Protein AF-A0A2M7TYP4-F1 (afdb_monomer_lite)

Sequence (190 aa):
MSDFKDPLLEGKELSASEPELRPQEIPTEFNSIPKNVMSVMQAYLQLIWHLKPDGGKKIPFDEIIENTHFLFSPEGKYKDKLWKEHSATNLRELFYDLQFPKDYCRAIKNISIDEREPNNGLFGKIYKIKLFLDTIIHYRWSSSIKKAREMYEDESFEEKDIDLIYESVCIDLIYTLYGLFKKYVFDETK

Foldseek 3Di:
DDDPDDPVPPPDDDDDDDDPPPPVNQDLALLPPDPVLLVLLLVLLQQLQCQPPVRGDPQPSVVLSVLLSCLSDPNNVVVDVLSLLSNLVSLCSSCVPPDPPVSVCSRFPDPDPQRRDCLDALSVLLVLLNQLSVCSNVVVLVVNQVSLCVNVVDPPDDSVCCVSSSRVSSSVNSVSSSSVCCVTPVPPPD

Structure (mmCIF, N/CA/C/O backbone):
data_AF-A0A2M7TYP4-F1
#
_entry.id   AF-A0A2M7TYP4-F1
#
loop_
_atom_site.group_PDB
_atom_site.id
_atom_site.type_symbol
_atom_site.label_atom_id
_atom_site.label_alt_id
_atom_site.label_comp_id
_atom_site.label_asym_id
_atom_site.label_entity_id
_atom_site.label_seq_id
_atom_site.pdbx_PDB_ins_code
_atom_site.Cartn_x
_atom_site.Cartn_y
_atom_site.Cartn_z
_atom_site.occupancy
_atom_site.B_iso_or_equiv
_atom_site.auth_seq_id
_atom_site.auth_comp_id
_atom_site.auth_asym_id
_atom_site.auth_atom_id
_atom_site.pdbx_PDB_model_num
ATOM 1 N N . MET A 1 1 ? -31.235 7.521 19.729 1.00 35.84 1 MET A N 1
ATOM 2 C CA . MET A 1 1 ? -29.961 7.242 19.037 1.00 35.84 1 MET A CA 1
ATOM 3 C C . MET A 1 1 ? -30.231 6.014 18.194 1.00 35.84 1 MET A C 1
ATOM 5 O O . MET A 1 1 ? -30.751 5.059 18.749 1.00 35.84 1 MET A O 1
ATOM 9 N N . SER A 1 2 ? -30.082 6.103 16.874 1.00 38.50 2 SER A N 1
ATOM 10 C CA . SER A 1 2 ? -30.419 5.009 15.959 1.00 38.50 2 SER A CA 1
ATOM 11 C C . SER A 1 2 ? -29.404 3.881 16.098 1.00 38.50 2 SER A C 1
ATOM 13 O O . SER A 1 2 ? -28.207 4.142 15.980 1.00 38.50 2 SER A O 1
ATOM 15 N N . ASP A 1 3 ? -29.889 2.662 16.315 1.00 40.38 3 ASP A N 1
ATOM 16 C CA . ASP A 1 3 ? -29.091 1.440 16.269 1.00 40.38 3 ASP A CA 1
ATOM 17 C C . ASP A 1 3 ? -28.459 1.314 14.880 1.00 40.38 3 ASP A C 1
ATOM 19 O O . ASP A 1 3 ? -29.123 0.974 13.897 1.00 40.38 3 ASP A O 1
ATOM 23 N N . PHE A 1 4 ? -27.178 1.663 14.783 1.00 41.66 4 PHE A N 1
ATOM 24 C CA . PHE A 1 4 ? -26.398 1.465 13.574 1.00 41.66 4 PHE A CA 1
ATOM 25 C C . PHE A 1 4 ? -26.122 -0.036 13.465 1.00 41.66 4 PHE A C 1
ATOM 27 O O . PHE A 1 4 ? -25.290 -0.575 14.191 1.00 41.66 4 PHE A O 1
ATOM 34 N N . LYS A 1 5 ? -26.895 -0.726 12.625 1.00 42.03 5 LYS A N 1
ATOM 35 C CA . LYS A 1 5 ? -26.696 -2.149 12.343 1.00 42.03 5 LYS A CA 1
ATOM 36 C C . LYS A 1 5 ? -25.555 -2.308 11.347 1.00 42.03 5 LYS A C 1
ATOM 38 O O . LYS A 1 5 ? -25.573 -1.682 10.290 1.00 42.03 5 LYS A O 1
ATOM 43 N N . ASP A 1 6 ? -24.582 -3.135 11.714 1.00 46.97 6 ASP A N 1
ATOM 44 C CA . ASP A 1 6 ? -23.427 -3.474 10.890 1.00 46.97 6 ASP A CA 1
ATOM 45 C C . ASP A 1 6 ? -23.882 -4.216 9.614 1.00 46.97 6 ASP A C 1
ATOM 47 O O . ASP A 1 6 ? -24.467 -5.300 9.716 1.00 46.97 6 ASP A O 1
ATOM 51 N N . PRO A 1 7 ? -23.639 -3.660 8.415 1.00 46.84 7 PRO A N 1
ATOM 52 C CA . PRO A 1 7 ? -24.066 -4.253 7.149 1.00 46.84 7 PRO A CA 1
ATOM 53 C C . PRO A 1 7 ? -23.330 -5.554 6.774 1.00 46.84 7 PRO A C 1
ATOM 55 O O . PRO A 1 7 ? -23.709 -6.189 5.791 1.00 46.84 7 PRO A O 1
ATOM 58 N N . LEU A 1 8 ? -22.295 -5.968 7.517 1.00 43.72 8 LEU A N 1
ATOM 59 C CA . LEU A 1 8 ? -21.515 -7.185 7.249 1.00 43.72 8 LEU A CA 1
ATOM 60 C C . LEU A 1 8 ? -21.890 -8.375 8.151 1.00 43.72 8 LEU A C 1
ATOM 62 O O . LEU A 1 8 ? -21.478 -9.500 7.863 1.00 43.72 8 LEU A O 1
ATOM 66 N N . LEU A 1 9 ? -22.674 -8.154 9.214 1.00 43.12 9 LEU A N 1
ATOM 67 C CA . LEU A 1 9 ? -23.000 -9.170 10.230 1.00 43.12 9 LEU A CA 1
ATOM 68 C C . LEU A 1 9 ? -24.311 -9.934 9.978 1.00 43.12 9 LEU A C 1
ATOM 70 O O . LEU A 1 9 ? -24.699 -10.776 10.791 1.00 43.12 9 LEU A O 1
ATOM 74 N N . GLU A 1 10 ? -24.986 -9.723 8.845 1.00 43.56 10 GLU A N 1
ATOM 75 C CA . GLU A 1 10 ? -26.093 -10.593 8.434 1.00 43.56 10 GLU A CA 1
ATOM 76 C C . GLU A 1 10 ? -25.559 -11.965 7.969 1.00 43.56 10 GLU A C 1
ATOM 78 O O . GLU A 1 10 ? -25.391 -12.239 6.782 1.00 43.56 10 GLU A O 1
ATOM 83 N N . GLY A 1 11 ? -25.302 -12.860 8.930 1.00 36.22 11 GLY A N 1
ATOM 84 C CA . GLY A 1 11 ? -25.389 -14.307 8.703 1.00 36.22 11 GLY A CA 1
ATOM 85 C C . GLY A 1 11 ? -24.097 -15.127 8.629 1.00 36.22 11 GLY A C 1
ATOM 86 O O . GLY A 1 11 ? -24.134 -16.205 8.036 1.00 36.22 11 GLY A O 1
ATOM 87 N N . LYS A 1 12 ? -22.970 -14.706 9.220 1.00 35.78 12 LYS A N 1
ATOM 88 C CA . LYS A 1 12 ? -21.777 -15.576 9.320 1.00 35.78 12 LYS A CA 1
ATOM 89 C C . LYS A 1 12 ? -21.155 -15.589 10.715 1.00 35.78 12 LYS A C 1
ATOM 91 O O . LYS A 1 12 ? -20.542 -14.617 11.135 1.00 35.78 12 LYS A O 1
ATOM 96 N N . GLU A 1 13 ? -21.252 -16.736 11.384 1.00 32.91 13 GLU A N 1
ATOM 97 C CA . GLU A 1 13 ? -20.408 -17.082 12.529 1.00 32.91 13 GLU A CA 1
ATOM 98 C C . GLU A 1 13 ? -19.014 -17.478 12.015 1.00 32.91 13 GLU A C 1
ATOM 100 O O . GLU A 1 13 ? -18.878 -18.412 11.223 1.00 32.91 13 GLU A O 1
ATOM 105 N N . LEU A 1 14 ? -17.966 -16.771 12.442 1.00 38.03 14 LEU A N 1
ATOM 106 C CA . LEU A 1 14 ? -16.572 -17.137 12.176 1.00 38.03 14 LEU A CA 1
ATOM 107 C C . LEU A 1 14 ? -15.846 -17.302 13.515 1.00 38.03 14 LEU A C 1
ATOM 109 O O . LEU A 1 14 ? -15.810 -16.387 14.333 1.00 38.03 14 LEU A O 1
ATOM 113 N N . SER A 1 15 ? -15.313 -18.505 13.754 1.00 30.58 15 SER A N 1
ATOM 114 C CA . SER A 1 15 ? -14.704 -18.894 15.028 1.00 30.58 15 SER A CA 1
ATOM 115 C C . SER A 1 15 ? -13.328 -18.266 15.247 1.00 30.58 15 SER A C 1
ATOM 117 O O . SER A 1 15 ? -12.532 -18.136 14.318 1.00 30.58 15 SER A O 1
ATOM 119 N N . ALA A 1 16 ? -13.036 -17.980 16.513 1.00 45.41 16 ALA A N 1
ATOM 120 C CA . ALA A 1 16 ? -11.875 -17.242 16.971 1.00 45.41 16 ALA A CA 1
ATOM 121 C C . ALA A 1 16 ? -10.596 -18.079 17.142 1.00 45.41 16 ALA A C 1
ATOM 123 O O . ALA A 1 16 ? -10.508 -18.942 18.015 1.00 45.41 16 ALA A O 1
ATOM 124 N N . SER A 1 17 ? -9.574 -17.694 16.389 1.00 30.83 17 SER A N 1
ATOM 125 C CA . SER A 1 17 ? -8.152 -17.769 16.735 1.00 30.83 17 SER A CA 1
ATOM 126 C C . SER A 1 17 ? -7.446 -16.740 15.851 1.00 30.83 17 SER A C 1
ATOM 128 O O . SER A 1 17 ? -7.797 -16.658 14.672 1.00 30.83 17 SER A O 1
ATOM 130 N N . GLU A 1 18 ? -6.525 -15.948 16.413 1.00 39.62 18 GLU A N 1
ATOM 131 C CA . GLU A 1 18 ? -5.772 -14.902 15.701 1.00 39.62 18 GLU A CA 1
ATOM 132 C C . GLU A 1 18 ? -5.392 -15.351 14.286 1.00 39.62 18 GLU A C 1
ATOM 134 O O . GLU A 1 18 ? -4.682 -16.345 14.122 1.00 39.62 18 GLU A O 1
ATOM 139 N N . PRO A 1 19 ? -5.836 -14.648 13.241 1.00 38.44 19 PRO A N 1
ATOM 140 C CA . PRO A 1 19 ? -5.305 -14.859 11.924 1.00 38.44 19 PRO A CA 1
ATOM 141 C C . PRO A 1 19 ? -4.225 -13.803 11.739 1.00 38.44 19 PRO A C 1
ATOM 143 O O . PRO A 1 19 ? -4.471 -12.748 11.151 1.00 38.44 19 PRO A O 1
ATOM 146 N N . GLU A 1 20 ? -3.004 -14.112 12.180 1.00 43.09 20 GLU A N 1
ATOM 147 C CA . GLU A 1 20 ? -1.909 -13.854 11.250 1.00 43.09 20 GLU A CA 1
ATOM 148 C C . GLU A 1 20 ? -2.344 -14.520 9.943 1.00 43.09 20 GLU A C 1
ATOM 150 O O . GLU A 1 20 ? -2.519 -15.740 9.893 1.00 43.09 20 GLU A O 1
ATOM 155 N N . LEU A 1 21 ? -2.667 -13.708 8.932 1.00 46.34 21 LEU A N 1
ATOM 156 C CA . LEU A 1 21 ? -2.952 -14.215 7.596 1.00 46.34 21 LEU A CA 1
ATOM 157 C C . LEU A 1 21 ? -1.790 -15.125 7.244 1.00 46.34 21 LEU A C 1
ATOM 159 O O . LEU A 1 21 ? -0.642 -14.671 7.194 1.00 46.34 21 LEU A O 1
ATOM 163 N N . ARG A 1 22 ? -2.065 -16.420 7.083 1.00 44.09 22 ARG A N 1
ATOM 164 C CA . ARG A 1 22 ? -0.985 -17.350 6.766 1.00 44.09 22 ARG A CA 1
ATOM 165 C C . ARG A 1 22 ? -0.388 -16.856 5.447 1.00 44.09 22 ARG A C 1
ATOM 167 O O . ARG A 1 22 ? -1.163 -16.485 4.569 1.00 44.09 22 ARG A O 1
ATOM 174 N N . PRO A 1 23 ? 0.940 -16.885 5.243 1.00 47.66 23 PRO A N 1
ATOM 175 C CA . PRO A 1 23 ? 1.554 -16.430 3.988 1.00 47.66 23 PRO A CA 1
ATOM 176 C C . PRO A 1 23 ? 0.929 -17.049 2.722 1.00 47.66 23 PRO A C 1
ATOM 178 O O . PRO A 1 23 ? 0.994 -16.482 1.644 1.00 47.66 23 PRO A O 1
ATOM 181 N N . GLN A 1 24 ? 0.279 -18.205 2.876 1.00 47.09 24 GLN A N 1
ATOM 182 C CA . GLN A 1 24 ? -0.421 -18.979 1.850 1.00 47.09 24 GLN A CA 1
ATOM 183 C C . GLN A 1 24 ? -1.799 -18.402 1.452 1.00 47.09 24 GLN A C 1
ATOM 185 O O . GLN A 1 24 ? -2.366 -18.816 0.447 1.00 47.09 24 GLN A O 1
ATOM 190 N N . GLU A 1 25 ? -2.359 -17.488 2.249 1.00 61.25 25 GLU A N 1
ATOM 191 C CA . GLU A 1 25 ? -3.653 -16.819 2.024 1.00 61.25 25 GLU A CA 1
ATOM 192 C C . GLU A 1 25 ? -3.495 -15.444 1.352 1.00 61.25 25 GLU A C 1
ATOM 194 O O . GLU A 1 25 ? -4.488 -14.826 0.958 1.00 61.25 25 GLU A O 1
ATOM 199 N N . ILE A 1 26 ? -2.253 -14.959 1.231 1.00 76.62 26 ILE A N 1
ATOM 200 C CA . ILE A 1 26 ? -1.913 -13.701 0.568 1.00 76.62 26 ILE A CA 1
ATOM 201 C C . ILE A 1 26 ? -1.557 -14.026 -0.892 1.00 76.62 26 ILE A C 1
ATOM 203 O O . ILE A 1 26 ? -0.654 -14.827 -1.135 1.00 76.62 26 ILE A O 1
ATOM 207 N N . PRO A 1 27 ? -2.264 -13.455 -1.881 1.00 84.25 27 PRO A N 1
ATOM 208 C CA . PRO A 1 27 ? -1.960 -13.672 -3.286 1.00 84.25 27 PRO A CA 1
ATOM 209 C C . PRO A 1 27 ? -0.597 -13.081 -3.642 1.00 84.25 27 PRO A C 1
ATOM 211 O O . PRO A 1 27 ? -0.145 -12.112 -3.040 1.00 84.25 27 PRO A O 1
ATOM 214 N N . THR A 1 28 ? 0.029 -13.632 -4.677 1.00 85.50 28 THR A N 1
ATOM 215 C CA . THR A 1 28 ? 1.280 -13.107 -5.244 1.00 85.50 28 THR A CA 1
ATOM 216 C C . THR A 1 28 ? 1.050 -12.003 -6.274 1.00 85.50 28 THR A C 1
ATOM 218 O O . THR A 1 28 ? 1.991 -11.317 -6.655 1.00 85.50 28 THR A O 1
ATOM 221 N N . GLU A 1 29 ? -0.190 -11.841 -6.738 1.00 90.38 29 GLU A N 1
ATOM 222 C CA . GLU A 1 29 ? -0.585 -10.858 -7.746 1.00 90.38 29 GLU A CA 1
ATOM 223 C C . GLU A 1 29 ? -1.650 -9.920 -7.180 1.00 90.38 29 GLU A C 1
ATOM 225 O O . GLU A 1 29 ? -2.619 -10.368 -6.556 1.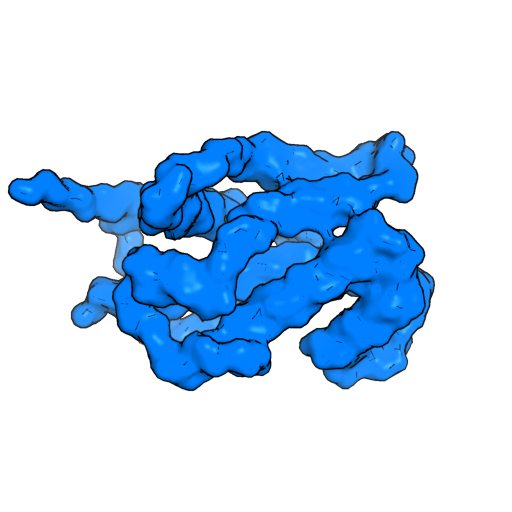00 90.38 29 GLU A O 1
ATOM 230 N N . PHE A 1 30 ? -1.528 -8.621 -7.455 1.00 91.12 30 PHE A N 1
ATOM 231 C CA . PHE A 1 30 ? -2.457 -7.615 -6.931 1.00 91.12 30 PHE A CA 1
ATOM 232 C C . PHE A 1 30 ? -3.889 -7.846 -7.431 1.00 91.12 30 PHE A C 1
ATOM 234 O O . PHE A 1 30 ? -4.863 -7.725 -6.688 1.00 91.12 30 PHE A O 1
ATOM 241 N N . ASN A 1 31 ? -4.032 -8.257 -8.691 1.00 91.88 31 ASN A N 1
ATOM 242 C CA . ASN A 1 31 ? -5.334 -8.547 -9.294 1.00 91.88 31 ASN A CA 1
ATOM 243 C C . ASN A 1 31 ? -6.002 -9.819 -8.760 1.00 91.88 31 ASN A C 1
ATOM 245 O O . ASN A 1 31 ? -7.189 -10.028 -9.003 1.00 91.88 31 ASN A O 1
ATOM 249 N N . SER A 1 32 ? -5.268 -10.629 -7.998 1.00 91.81 32 SER A N 1
ATOM 250 C CA . SER A 1 32 ? -5.790 -11.820 -7.331 1.00 91.81 32 SER A CA 1
ATOM 251 C C . SER A 1 32 ? -6.305 -11.535 -5.913 1.00 91.81 32 SER A C 1
ATOM 253 O O . SER A 1 32 ? -6.789 -12.451 -5.246 1.00 91.81 32 SER A O 1
ATOM 255 N N . ILE A 1 33 ? -6.245 -10.283 -5.436 1.00 89.38 33 ILE A N 1
ATOM 256 C CA . ILE A 1 33 ? -6.821 -9.903 -4.141 1.00 89.38 33 ILE A CA 1
ATOM 257 C C . ILE A 1 33 ? -8.348 -10.111 -4.167 1.00 89.38 33 ILE A C 1
ATOM 259 O O . ILE A 1 33 ? -9.036 -9.565 -5.035 1.00 89.38 33 ILE A O 1
ATOM 263 N N . PRO A 1 34 ? -8.918 -10.863 -3.206 1.00 90.00 34 PRO A N 1
ATOM 264 C CA . PRO A 1 34 ? -10.354 -11.106 -3.157 1.00 90.00 34 PRO A CA 1
ATOM 265 C C . PRO A 1 34 ? -11.178 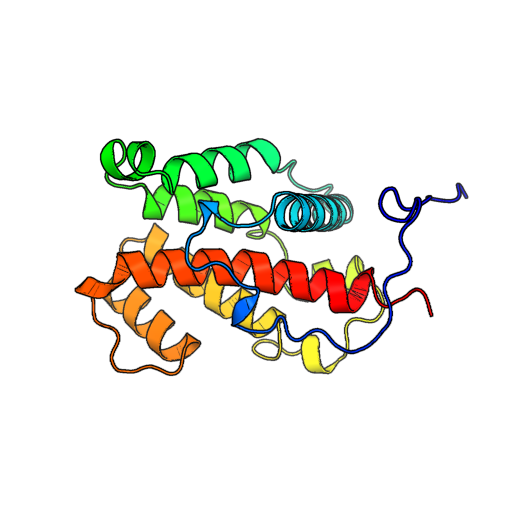-9.820 -3.007 1.00 90.00 34 PRO A C 1
ATOM 267 O O . PRO A 1 34 ? -10.879 -8.960 -2.176 1.00 90.00 34 PRO A O 1
ATOM 270 N N . LYS A 1 35 ? -12.294 -9.721 -3.744 1.00 86.50 35 LYS A N 1
ATOM 271 C CA . LYS A 1 35 ? -13.189 -8.546 -3.701 1.00 86.50 35 LYS A CA 1
ATOM 272 C C . LYS A 1 35 ? -13.665 -8.200 -2.289 1.00 86.50 35 LYS A C 1
ATOM 274 O O . LYS A 1 35 ? -13.745 -7.029 -1.950 1.00 86.50 35 LYS A O 1
ATOM 279 N N . ASN A 1 36 ? -13.943 -9.199 -1.451 1.00 84.94 36 ASN A N 1
ATOM 280 C CA . ASN A 1 36 ? -14.371 -8.972 -0.069 1.00 84.94 36 ASN A CA 1
ATOM 281 C C . ASN A 1 36 ? -13.289 -8.288 0.783 1.00 84.94 36 ASN A C 1
ATOM 283 O O . ASN A 1 36 ? -13.635 -7.470 1.630 1.00 84.94 36 ASN A O 1
ATOM 287 N N . VAL A 1 37 ? -12.003 -8.581 0.551 1.00 88.56 37 VAL A N 1
ATOM 288 C CA . VAL A 1 37 ? -10.890 -7.901 1.238 1.00 88.56 37 VAL A CA 1
ATOM 289 C C . VAL A 1 37 ? -10.884 -6.421 0.859 1.00 88.56 37 VAL A C 1
ATOM 291 O O . VAL A 1 37 ? -10.866 -5.570 1.747 1.00 88.56 37 VAL A O 1
ATOM 294 N N . MET A 1 38 ? -10.998 -6.116 -0.439 1.00 87.62 38 MET A N 1
ATOM 295 C CA . MET A 1 38 ? -11.075 -4.740 -0.947 1.00 87.62 38 MET A CA 1
ATOM 296 C C . MET A 1 38 ? -12.305 -3.985 -0.422 1.00 87.62 38 MET A C 1
ATOM 298 O O . MET A 1 38 ? -12.185 -2.838 -0.000 1.00 87.62 38 MET A O 1
ATOM 302 N N . SER A 1 39 ? -13.476 -4.628 -0.381 1.00 85.12 39 SER A N 1
ATOM 303 C CA . SER A 1 39 ? -14.708 -3.999 0.113 1.00 85.12 39 SER A CA 1
ATOM 304 C C . SER A 1 39 ? -14.641 -3.649 1.600 1.00 85.12 39 SER A C 1
ATOM 306 O O . SER A 1 39 ? -15.065 -2.563 1.989 1.00 85.12 39 SER A O 1
ATOM 308 N N . VAL A 1 40 ? -14.085 -4.534 2.437 1.00 85.25 40 VAL A N 1
ATOM 309 C CA . VAL A 1 40 ? -13.880 -4.260 3.873 1.00 85.25 40 VAL A CA 1
ATOM 310 C C . VAL A 1 40 ? -12.958 -3.060 4.060 1.00 85.25 40 VAL A C 1
ATOM 312 O O . VAL A 1 40 ? -13.275 -2.116 4.782 1.00 85.25 40 VAL A O 1
ATOM 315 N N . MET A 1 41 ? -11.825 -3.102 3.366 1.00 89.25 41 MET A N 1
ATOM 316 C CA . MET A 1 41 ? -10.832 -2.038 3.315 1.00 89.25 41 MET A CA 1
ATOM 317 C C . MET A 1 41 ? -11.449 -0.678 2.989 1.00 89.25 41 MET A C 1
ATOM 319 O O . MET A 1 41 ? -11.295 0.287 3.738 1.00 89.25 41 MET A O 1
ATOM 323 N N . GLN A 1 42 ? -12.185 -0.625 1.884 1.00 87.31 42 GLN A N 1
ATOM 324 C CA . GLN A 1 42 ? -12.868 0.567 1.414 1.00 87.31 42 GLN A CA 1
ATOM 325 C C . GLN A 1 42 ? -13.880 1.090 2.434 1.00 87.31 42 GLN A C 1
ATOM 327 O O . GLN A 1 42 ? -13.854 2.278 2.753 1.00 87.31 42 GLN A O 1
ATOM 332 N N . ALA A 1 43 ? -14.745 0.224 2.966 1.00 85.31 43 ALA A N 1
ATOM 333 C CA . ALA A 1 43 ? -15.809 0.630 3.878 1.00 85.31 43 ALA A CA 1
ATOM 334 C C . ALA A 1 43 ? -15.256 1.294 5.149 1.00 85.31 43 ALA A C 1
ATOM 336 O O . ALA A 1 43 ? -15.719 2.368 5.545 1.00 85.31 43 ALA A O 1
ATOM 337 N N . TYR A 1 44 ? -14.232 0.700 5.769 1.00 86.88 44 TYR A N 1
ATOM 338 C CA . TYR A 1 44 ? -13.673 1.237 7.010 1.00 86.88 44 TYR A CA 1
ATOM 339 C C . TYR A 1 44 ? -12.765 2.443 6.795 1.00 86.88 44 TYR A C 1
ATOM 341 O O . TYR A 1 44 ? -12.821 3.385 7.587 1.00 86.88 44 TYR A O 1
ATOM 349 N N . LEU A 1 45 ? -11.983 2.480 5.714 1.00 88.12 45 LEU A N 1
ATOM 350 C CA . LEU A 1 45 ? -11.243 3.693 5.361 1.00 88.12 45 LEU A CA 1
ATOM 351 C C . LEU A 1 45 ? -12.201 4.854 5.108 1.00 88.12 45 LEU A C 1
ATOM 353 O O . LEU A 1 45 ? -12.004 5.945 5.645 1.00 88.12 45 LEU A O 1
ATOM 357 N N . GLN A 1 46 ? -13.273 4.610 4.352 1.00 85.62 46 GLN A N 1
ATOM 358 C CA . GLN A 1 46 ? -14.310 5.600 4.123 1.00 85.62 46 GLN A CA 1
ATOM 359 C C . GLN A 1 46 ? -14.901 6.079 5.453 1.00 85.62 46 GLN A C 1
ATOM 361 O O . GLN A 1 46 ? -14.986 7.287 5.666 1.00 85.62 46 GLN A O 1
ATOM 366 N N . LEU A 1 47 ? -15.241 5.180 6.380 1.00 84.75 47 LEU A N 1
ATOM 367 C CA . LEU A 1 47 ? -15.742 5.551 7.708 1.00 84.75 47 LEU A CA 1
ATOM 368 C C . LEU A 1 47 ? -14.768 6.468 8.470 1.00 84.75 47 LEU A C 1
ATOM 370 O O . LEU A 1 47 ? -15.188 7.499 8.997 1.00 84.75 47 LEU A O 1
ATOM 374 N N . ILE A 1 48 ? -13.471 6.143 8.485 1.00 86.69 48 ILE A N 1
ATOM 375 C CA . ILE A 1 48 ? -12.442 6.963 9.147 1.00 86.69 48 ILE A CA 1
ATOM 376 C C . ILE A 1 48 ? -12.396 8.371 8.547 1.00 86.69 48 ILE A C 1
ATOM 378 O O . ILE A 1 48 ? -12.373 9.356 9.286 1.00 86.69 48 ILE A O 1
ATOM 382 N N . TRP A 1 49 ? -12.441 8.482 7.217 1.00 86.31 49 TRP A N 1
ATOM 383 C CA . TRP A 1 49 ? -12.475 9.773 6.527 1.00 86.31 49 TRP A CA 1
ATOM 384 C C . TRP A 1 49 ? -13.696 10.618 6.907 1.00 86.31 49 TRP A C 1
ATOM 386 O O . TRP A 1 49 ? -13.554 11.826 7.103 1.00 86.31 49 TRP A O 1
ATOM 396 N N . HIS A 1 50 ? -14.871 10.000 7.065 1.00 82.25 50 HIS A N 1
ATOM 397 C CA . HIS A 1 50 ? -16.096 10.696 7.487 1.00 82.25 50 HIS A CA 1
ATOM 398 C C . HIS A 1 50 ? -16.031 11.188 8.939 1.00 82.25 50 HIS A C 1
ATOM 400 O O . HIS A 1 50 ? -16.659 12.187 9.279 1.00 82.25 50 HIS A O 1
ATOM 406 N N . LEU A 1 51 ? -15.267 10.507 9.796 1.00 82.19 51 LEU A N 1
ATOM 407 C CA . LEU A 1 51 ? -15.072 10.883 11.199 1.00 82.19 51 LEU A CA 1
ATOM 408 C C . LEU A 1 51 ? -13.960 11.928 11.396 1.00 82.19 51 LEU A C 1
ATOM 410 O O . LEU A 1 51 ? -13.685 12.341 12.529 1.00 82.19 51 LEU A O 1
ATOM 414 N N . LYS A 1 52 ? -13.314 12.378 10.312 1.00 80.44 52 LYS A N 1
ATOM 415 C CA . LYS A 1 52 ? -12.304 13.432 10.369 1.00 80.44 52 LYS A CA 1
ATOM 416 C C . LYS A 1 52 ? -12.973 14.774 10.729 1.00 80.44 52 LYS A C 1
ATOM 418 O O . LYS A 1 52 ? -13.942 15.165 10.081 1.00 80.44 52 LYS A O 1
ATOM 423 N N . PRO A 1 53 ? -12.457 15.513 11.731 1.00 66.69 53 PRO A N 1
ATOM 424 C CA . PRO A 1 53 ? -13.108 16.703 12.291 1.00 66.69 53 PRO A CA 1
ATOM 425 C C . PRO A 1 53 ? -13.295 17.842 11.284 1.00 66.69 53 PRO A C 1
ATOM 427 O O . PRO A 1 53 ? -14.173 18.678 11.473 1.00 66.69 53 PRO A O 1
ATOM 430 N N . ASP A 1 54 ? -12.519 17.846 10.202 1.00 70.81 54 ASP A N 1
ATOM 431 C CA . ASP A 1 54 ? -12.521 18.912 9.198 1.00 70.81 54 ASP A CA 1
ATOM 432 C C . ASP A 1 54 ? -13.526 18.642 8.058 1.00 70.81 54 ASP A C 1
ATOM 434 O O . ASP A 1 54 ? -13.481 19.292 7.016 1.00 70.81 54 ASP A O 1
ATOM 438 N N . GLY A 1 55 ? -14.417 17.655 8.224 1.00 60.91 55 GLY A N 1
ATOM 439 C CA . GLY A 1 55 ? -15.460 17.318 7.251 1.00 60.91 55 GLY A CA 1
ATOM 440 C C . GLY A 1 55 ? -15.027 16.385 6.119 1.00 60.91 55 GLY A C 1
ATOM 441 O O . GLY A 1 55 ? -15.854 16.111 5.261 1.00 60.91 55 GLY A O 1
ATOM 442 N N . GLY A 1 56 ? -13.785 15.880 6.146 1.00 65.12 56 GLY A N 1
ATOM 443 C CA . GLY A 1 56 ? -13.254 14.822 5.274 1.00 65.12 56 GLY A CA 1
ATOM 444 C C . GLY A 1 56 ? -13.256 15.141 3.770 1.00 65.12 56 GLY A C 1
ATOM 445 O O . GLY A 1 56 ? -14.281 15.447 3.168 1.00 65.12 56 GLY A O 1
ATOM 446 N N . LYS A 1 57 ? -12.112 14.999 3.090 1.00 74.56 57 LYS A N 1
ATOM 447 C CA . LYS A 1 57 ? -12.124 14.978 1.620 1.00 74.56 57 LYS A CA 1
ATOM 448 C C . LYS A 1 57 ? -12.958 13.775 1.169 1.00 74.56 57 LYS A C 1
ATOM 450 O O . LYS A 1 57 ? -12.772 12.671 1.677 1.00 74.56 57 LYS A O 1
ATOM 455 N N . LYS A 1 58 ? -13.862 13.968 0.203 1.00 79.31 58 LYS A N 1
ATOM 456 C CA . LYS A 1 58 ? -14.539 12.840 -0.443 1.00 79.31 58 LYS A CA 1
ATOM 457 C C . LYS A 1 58 ? -13.520 12.113 -1.318 1.00 79.31 58 LYS A C 1
ATOM 459 O O . LYS A 1 58 ? -13.115 12.636 -2.354 1.00 79.31 58 LYS A O 1
ATOM 464 N N . ILE A 1 59 ? -13.106 10.930 -0.881 1.00 83.94 59 ILE A N 1
ATOM 465 C CA . ILE A 1 59 ? -12.185 10.067 -1.620 1.00 83.94 59 ILE A CA 1
ATOM 466 C C . ILE A 1 59 ? -13.007 9.108 -2.496 1.00 83.94 59 ILE A C 1
ATOM 468 O O . ILE A 1 59 ? -13.876 8.411 -1.963 1.00 83.94 59 ILE A O 1
ATOM 472 N N . PRO A 1 60 ? -12.789 9.068 -3.824 1.00 87.44 60 PRO A N 1
ATOM 473 C CA . PRO A 1 60 ? -13.490 8.152 -4.720 1.00 87.44 60 PRO A CA 1
ATOM 474 C C . PRO A 1 60 ? -12.845 6.758 -4.651 1.00 87.44 60 PRO A C 1
ATOM 476 O O . PRO A 1 60 ? -12.102 6.356 -5.540 1.00 87.44 60 PRO A O 1
ATOM 479 N N . PHE A 1 61 ? -13.093 6.034 -3.556 1.00 86.56 61 PHE A N 1
ATOM 480 C CA . PHE A 1 61 ? -12.473 4.729 -3.293 1.00 86.56 61 PHE A CA 1
ATOM 481 C C . PHE A 1 61 ? -12.664 3.724 -4.436 1.00 86.56 61 PHE A C 1
ATOM 483 O O . PHE A 1 61 ? -11.681 3.119 -4.852 1.00 86.56 61 PHE A O 1
ATOM 490 N N . ASP A 1 62 ? -13.887 3.583 -4.960 1.00 87.69 62 ASP A N 1
ATOM 491 C CA . ASP A 1 62 ? -14.183 2.660 -6.067 1.00 87.69 62 ASP A CA 1
ATOM 492 C C . ASP A 1 62 ? -13.303 2.952 -7.287 1.00 87.69 62 ASP A C 1
ATOM 494 O O . ASP A 1 62 ? -12.610 2.069 -7.781 1.00 87.69 62 ASP A O 1
ATOM 498 N N . GLU A 1 63 ? -13.251 4.218 -7.709 1.00 90.69 63 GLU A N 1
ATOM 499 C CA . GLU A 1 63 ? -12.452 4.661 -8.855 1.00 90.69 63 GLU A CA 1
ATOM 500 C C . GLU A 1 63 ? -10.954 4.423 -8.626 1.00 90.69 63 GLU A C 1
ATOM 502 O O . GLU A 1 63 ? -10.246 3.965 -9.521 1.00 90.69 63 GLU A O 1
ATOM 507 N N . ILE A 1 64 ? -10.458 4.692 -7.414 1.00 91.31 64 ILE A N 1
ATOM 508 C CA . ILE A 1 64 ? -9.059 4.443 -7.053 1.00 91.31 64 ILE A CA 1
ATOM 509 C C . ILE A 1 64 ? -8.723 2.952 -7.166 1.00 91.31 64 ILE A C 1
ATOM 511 O O . ILE A 1 64 ? -7.688 2.601 -7.740 1.00 91.31 64 ILE A O 1
ATOM 515 N N . ILE A 1 65 ? -9.575 2.074 -6.634 1.00 89.50 65 ILE A N 1
ATOM 516 C CA . ILE A 1 65 ? -9.349 0.625 -6.649 1.00 89.50 65 ILE A CA 1
ATOM 517 C C . ILE A 1 65 ? -9.476 0.066 -8.071 1.00 89.50 65 ILE A C 1
ATOM 519 O O . ILE A 1 65 ? -8.601 -0.687 -8.500 1.00 89.50 65 ILE A O 1
ATOM 523 N N . GLU A 1 66 ? -10.489 0.479 -8.835 1.00 90.62 66 GLU A N 1
ATOM 524 C CA . GLU A 1 66 ? -10.674 0.084 -10.238 1.00 90.62 66 GLU A CA 1
ATOM 525 C C . GLU A 1 66 ? -9.489 0.509 -11.114 1.00 90.62 66 GLU A C 1
ATOM 527 O O . GLU A 1 66 ? -8.920 -0.317 -11.835 1.00 90.62 66 GLU A O 1
ATOM 532 N N . ASN A 1 67 ? -9.055 1.768 -11.000 1.00 90.94 67 ASN A N 1
ATOM 533 C CA . ASN A 1 67 ? -7.893 2.271 -11.731 1.00 90.94 67 ASN A CA 1
ATOM 534 C C . ASN A 1 67 ? -6.621 1.518 -11.343 1.00 90.94 67 ASN A C 1
ATOM 536 O O . ASN A 1 67 ? -5.801 1.197 -12.201 1.00 90.94 67 ASN A O 1
ATOM 540 N N . THR A 1 68 ? -6.455 1.203 -10.058 1.00 92.31 68 THR A N 1
ATOM 541 C CA . THR A 1 68 ? -5.294 0.441 -9.588 1.00 92.31 68 THR A CA 1
ATOM 542 C C . THR A 1 68 ? -5.300 -0.975 -10.167 1.00 92.31 68 THR A C 1
ATOM 544 O O . THR A 1 68 ? -4.295 -1.396 -10.733 1.00 92.31 68 THR A O 1
ATOM 547 N N . HIS A 1 69 ? -6.434 -1.682 -10.142 1.00 91.38 69 HIS A N 1
ATOM 548 C CA . HIS A 1 69 ? -6.563 -2.999 -10.779 1.00 91.38 69 HIS A CA 1
ATOM 549 C C . HIS A 1 69 ? -6.236 -2.970 -12.274 1.00 91.38 69 HIS A C 1
ATOM 551 O O . HIS A 1 69 ? -5.509 -3.832 -12.779 1.00 91.38 69 HIS A O 1
ATOM 557 N N . PHE A 1 70 ? -6.728 -1.952 -12.985 1.00 92.75 70 PHE A N 1
ATOM 558 C CA . PHE A 1 70 ? -6.383 -1.763 -14.387 1.00 92.75 70 PHE A CA 1
ATOM 559 C C . PHE A 1 70 ? -4.870 -1.592 -14.572 1.00 92.75 70 PHE A C 1
ATOM 561 O O . PHE A 1 70 ? -4.292 -2.279 -15.409 1.00 92.75 70 PHE A O 1
ATOM 568 N N . LEU A 1 71 ? -4.203 -0.758 -13.770 1.00 94.06 71 LEU A N 1
ATOM 569 C CA . LEU A 1 71 ? -2.754 -0.529 -13.869 1.00 94.06 71 LEU A CA 1
ATOM 570 C C . LEU A 1 71 ? -1.910 -1.767 -13.535 1.00 94.06 71 LEU A C 1
ATOM 572 O O . LEU A 1 71 ? -0.827 -1.923 -14.092 1.00 94.06 71 LEU A O 1
ATOM 576 N N . PHE A 1 72 ? -2.412 -2.675 -12.694 1.00 93.00 72 PHE A N 1
ATOM 577 C CA . PHE A 1 72 ? -1.764 -3.964 -12.430 1.00 93.00 72 PHE A CA 1
ATOM 578 C C . PHE A 1 72 ? -2.045 -5.032 -13.503 1.00 93.00 72 PHE A C 1
ATOM 580 O O . PHE A 1 72 ? -1.364 -6.058 -13.528 1.00 93.00 72 PHE A O 1
ATOM 587 N N . SER A 1 73 ? -3.008 -4.817 -14.409 1.00 92.00 73 SER A N 1
ATOM 588 C CA . SER A 1 73 ? -3.269 -5.738 -15.527 1.00 92.00 73 SER A CA 1
ATOM 589 C C . SER A 1 73 ? -2.156 -5.689 -16.586 1.00 92.00 73 SER A C 1
ATOM 591 O O . SER A 1 73 ? -1.511 -4.646 -16.745 1.00 92.00 73 SER A O 1
ATOM 593 N N . PRO A 1 74 ? -1.931 -6.773 -17.357 1.00 90.25 74 PRO A N 1
ATOM 594 C CA . PRO A 1 74 ? -0.989 -6.756 -18.478 1.00 90.25 74 PRO A CA 1
ATOM 595 C C . PRO A 1 74 ? -1.250 -5.602 -19.455 1.00 90.25 74 PRO A C 1
ATOM 597 O O . PRO A 1 74 ? -0.316 -4.944 -19.916 1.00 90.25 74 PRO A O 1
ATOM 600 N N . GLU A 1 75 ? -2.523 -5.315 -19.735 1.00 90.25 75 GLU A N 1
ATOM 601 C CA . GLU A 1 75 ? -2.937 -4.219 -20.605 1.00 90.25 75 GLU A CA 1
ATOM 602 C C . GLU A 1 75 ? -2.574 -2.852 -20.022 1.00 90.25 75 GLU A C 1
ATOM 604 O O . GLU A 1 75 ? -2.112 -1.985 -20.765 1.00 90.25 75 GLU A O 1
ATOM 609 N N . GLY A 1 76 ? -2.779 -2.651 -18.719 1.00 88.56 76 GLY A N 1
ATOM 610 C CA . GLY A 1 76 ? -2.438 -1.408 -18.029 1.00 88.56 76 GLY A CA 1
ATOM 611 C C . GLY A 1 76 ? -0.935 -1.165 -18.001 1.00 88.56 76 GLY A C 1
ATOM 612 O O . GLY A 1 76 ? -0.482 -0.129 -18.489 1.00 88.56 76 GLY A O 1
ATOM 613 N N . LYS A 1 77 ? -0.160 -2.158 -17.540 1.00 88.75 77 LYS A N 1
ATOM 614 C CA . LYS A 1 77 ? 1.313 -2.094 -17.480 1.00 88.75 77 LYS A CA 1
ATOM 615 C C . LYS A 1 77 ? 1.935 -1.798 -18.849 1.00 88.75 77 LYS A C 1
ATOM 617 O O . LYS A 1 77 ? 2.916 -1.066 -18.940 1.00 88.75 77 LYS A O 1
ATOM 622 N N . TYR A 1 78 ? 1.366 -2.348 -19.926 1.00 87.62 78 TYR A N 1
ATOM 623 C CA . TYR A 1 78 ? 1.839 -2.093 -21.289 1.00 87.62 78 TYR A CA 1
ATOM 624 C C . TYR A 1 78 ? 1.477 -0.690 -21.803 1.00 87.62 78 TYR A C 1
ATOM 626 O O . TYR A 1 78 ? 2.275 -0.056 -22.496 1.00 87.62 78 TYR A O 1
ATOM 634 N N . LYS A 1 79 ? 0.265 -0.208 -21.504 1.00 91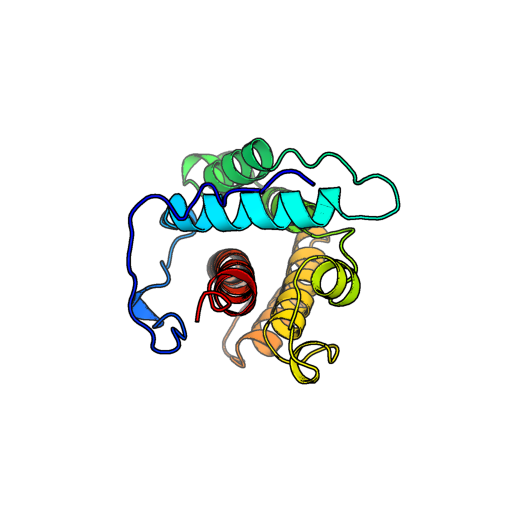.06 79 LYS A N 1
ATOM 635 C CA . LYS A 1 79 ? -0.248 1.074 -22.017 1.00 91.06 79 LYS A CA 1
ATOM 636 C C . LYS A 1 79 ? 0.306 2.286 -21.277 1.00 91.06 79 LYS A C 1
ATOM 638 O O . LYS A 1 79 ? 0.330 3.371 -21.855 1.00 91.06 79 LYS A O 1
ATOM 643 N N . ASP A 1 80 ? 0.747 2.110 -20.038 1.00 90.44 80 ASP A N 1
ATOM 644 C CA . ASP A 1 80 ? 1.195 3.198 -19.184 1.00 90.44 80 ASP A CA 1
ATOM 645 C C . ASP A 1 80 ? 2.632 2.979 -18.700 1.00 90.44 80 ASP A C 1
ATOM 647 O O . ASP A 1 80 ? 2.917 2.134 -17.858 1.00 90.44 80 ASP A O 1
ATOM 651 N N . LYS A 1 81 ? 3.564 3.784 -19.222 1.00 89.75 81 LYS A N 1
ATOM 652 C CA . LYS A 1 81 ? 4.977 3.728 -18.815 1.00 89.75 81 LYS A CA 1
ATOM 653 C C . LYS A 1 81 ? 5.199 4.162 -17.365 1.00 89.75 81 LYS A C 1
ATOM 655 O O . LYS A 1 81 ? 6.245 3.838 -16.813 1.00 89.75 81 LYS A O 1
ATOM 660 N N . LEU A 1 82 ? 4.249 4.902 -16.796 1.00 92.75 82 LEU A N 1
ATOM 661 C CA . LEU A 1 82 ? 4.267 5.438 -15.438 1.00 92.75 82 LEU A CA 1
ATOM 662 C C . LEU A 1 82 ? 3.252 4.713 -14.543 1.00 92.75 82 LEU A C 1
ATOM 664 O O . LEU A 1 82 ? 2.756 5.274 -13.563 1.00 92.75 82 LEU A O 1
ATOM 668 N N . TRP A 1 83 ? 2.901 3.469 -14.894 1.00 93.62 83 TRP A N 1
ATOM 669 C CA . TRP A 1 83 ? 1.849 2.729 -14.204 1.00 93.62 83 TRP A CA 1
ATOM 670 C C . TRP A 1 83 ? 2.104 2.628 -12.699 1.00 93.62 83 TRP A C 1
ATOM 672 O O . TRP A 1 83 ? 1.157 2.790 -11.938 1.00 93.62 83 TRP A O 1
ATOM 682 N N . LYS A 1 84 ? 3.365 2.443 -12.268 1.00 94.06 84 LYS A N 1
ATOM 683 C CA . LYS A 1 84 ? 3.751 2.349 -10.849 1.00 94.06 84 LYS A CA 1
ATOM 684 C C . LYS A 1 84 ? 3.510 3.659 -10.111 1.00 94.06 84 LYS A C 1
ATOM 686 O O . LYS A 1 84 ? 3.032 3.663 -8.982 1.00 94.06 84 LYS A O 1
ATOM 691 N N . GLU A 1 85 ? 3.855 4.780 -10.726 1.00 94.38 85 GLU A N 1
ATOM 692 C CA . GLU A 1 85 ? 3.717 6.116 -10.159 1.00 94.38 85 GLU A CA 1
ATOM 693 C C . GLU A 1 85 ? 2.245 6.510 -10.056 1.00 94.38 85 GLU A C 1
ATOM 695 O O . GLU A 1 85 ? 1.810 7.035 -9.025 1.00 94.38 85 GLU A O 1
ATOM 700 N N . HIS A 1 86 ? 1.461 6.205 -11.090 1.00 94.12 86 HIS A N 1
ATOM 701 C CA . HIS A 1 86 ? 0.021 6.429 -11.084 1.00 94.12 86 HIS A CA 1
ATOM 702 C C . HIS A 1 86 ? -0.686 5.522 -10.069 1.00 94.12 86 HIS A C 1
ATOM 704 O O . HIS A 1 86 ? -1.477 6.022 -9.267 1.00 94.12 86 HIS A O 1
ATOM 710 N N . SER A 1 87 ? -0.355 4.227 -10.001 1.00 94.38 87 SER A N 1
ATOM 711 C CA . SER A 1 87 ? -0.935 3.327 -8.996 1.00 94.38 87 SER A CA 1
ATOM 712 C C . SER A 1 87 ? -0.478 3.678 -7.580 1.00 94.38 87 SER A C 1
ATOM 714 O O . SER A 1 87 ? -1.284 3.636 -6.655 1.00 94.38 87 SER A O 1
ATOM 716 N N . ALA A 1 88 ? 0.774 4.107 -7.386 1.00 94.06 88 ALA A N 1
ATOM 717 C CA . ALA A 1 88 ? 1.267 4.554 -6.083 1.00 94.06 88 ALA A CA 1
ATOM 718 C C . ALA A 1 88 ? 0.545 5.823 -5.627 1.00 94.06 88 ALA A C 1
ATOM 720 O O . ALA A 1 88 ? 0.179 5.928 -4.459 1.00 94.06 88 ALA A O 1
ATOM 721 N N . THR A 1 89 ? 0.299 6.760 -6.546 1.00 92.50 89 THR A N 1
ATOM 722 C CA . THR A 1 89 ? -0.474 7.977 -6.268 1.00 92.50 89 THR A CA 1
ATOM 723 C C . THR A 1 89 ? -1.905 7.629 -5.866 1.00 92.50 89 THR A C 1
ATOM 725 O O . THR A 1 89 ? -2.368 8.089 -4.822 1.00 92.50 89 THR A O 1
ATOM 728 N N . ASN A 1 90 ? -2.562 6.755 -6.634 1.00 92.38 90 ASN A N 1
ATOM 729 C CA . ASN A 1 90 ? -3.910 6.262 -6.357 1.00 92.38 90 ASN A CA 1
ATOM 730 C C . ASN A 1 90 ? -3.998 5.596 -4.975 1.00 92.38 90 ASN A C 1
ATOM 732 O O . ASN A 1 90 ? -4.816 5.986 -4.145 1.00 92.38 90 ASN A O 1
ATOM 736 N N . LEU A 1 91 ? -3.117 4.635 -4.691 1.00 91.75 91 LEU A N 1
ATOM 737 C CA . LEU A 1 91 ? -3.107 3.919 -3.415 1.00 91.75 91 LEU A CA 1
ATOM 738 C C . LEU A 1 91 ? -2.771 4.833 -2.236 1.00 91.75 91 LEU A C 1
ATOM 740 O O . LEU A 1 91 ? -3.383 4.708 -1.177 1.00 91.75 91 LEU A O 1
ATOM 744 N N . ARG A 1 92 ? -1.833 5.773 -2.403 1.00 88.94 92 ARG A N 1
ATOM 745 C CA . ARG A 1 92 ? -1.474 6.732 -1.351 1.00 88.94 92 ARG A CA 1
ATOM 746 C C . ARG A 1 92 ? -2.656 7.623 -0.988 1.00 88.94 92 ARG A C 1
ATOM 748 O O . ARG A 1 92 ? -2.855 7.897 0.192 1.00 88.94 92 ARG A O 1
ATOM 755 N N . GLU A 1 93 ? -3.450 8.046 -1.969 1.00 87.06 93 GLU A N 1
ATOM 756 C CA . GLU A 1 93 ? -4.619 8.910 -1.767 1.00 87.06 93 GLU A CA 1
ATOM 757 C C . GLU A 1 93 ? -5.630 8.320 -0.770 1.00 87.06 93 GLU A C 1
ATOM 759 O O . GLU A 1 93 ? -6.234 9.062 0.005 1.00 87.06 93 GLU A O 1
ATOM 764 N N . LEU A 1 94 ? -5.740 6.987 -0.703 1.00 85.44 94 LEU A N 1
ATOM 765 C CA . LEU A 1 94 ? -6.617 6.282 0.241 1.00 85.44 94 LEU A CA 1
ATOM 766 C C . LEU A 1 94 ? -6.343 6.657 1.704 1.00 85.44 94 LEU A C 1
ATOM 768 O O . LEU A 1 94 ? -7.251 6.625 2.539 1.00 85.44 94 LEU A O 1
ATOM 772 N N . PHE A 1 95 ? -5.096 7.006 2.025 1.00 81.25 95 PHE A N 1
ATOM 773 C CA . PHE A 1 95 ? -4.651 7.221 3.398 1.00 81.25 95 PHE A CA 1
ATOM 774 C C . PHE A 1 95 ? -3.736 8.442 3.594 1.00 81.25 95 PHE A C 1
ATOM 776 O O . PHE A 1 95 ? -3.228 8.649 4.696 1.00 81.25 95 PHE A O 1
ATOM 783 N N . TYR A 1 96 ? -3.516 9.263 2.563 1.00 78.00 96 TYR A N 1
ATOM 784 C CA . TYR A 1 96 ? -2.496 10.318 2.570 1.00 78.00 96 TYR A CA 1
ATOM 785 C C . TYR A 1 96 ? -2.702 11.360 3.678 1.00 78.00 96 TYR A C 1
ATOM 787 O O . TYR A 1 96 ? -1.766 11.616 4.445 1.00 78.00 96 TYR A O 1
ATOM 795 N N . ASP A 1 97 ? -3.918 11.911 3.791 1.00 77.94 97 ASP A N 1
ATOM 796 C CA . ASP A 1 97 ? -4.248 12.923 4.806 1.00 77.94 97 ASP A CA 1
ATOM 797 C C . ASP A 1 97 ? -4.725 12.321 6.136 1.00 77.94 97 ASP A C 1
ATOM 799 O O . ASP A 1 97 ? -5.195 13.064 7.007 1.00 77.94 97 ASP A O 1
ATOM 803 N N . LEU A 1 98 ? -4.653 10.998 6.304 1.00 78.12 98 LEU A N 1
ATOM 804 C CA . LEU A 1 98 ? -4.944 10.366 7.586 1.00 78.12 98 LEU A CA 1
ATOM 805 C C . LEU A 1 98 ? -3.714 10.488 8.493 1.00 78.12 98 LEU A C 1
ATOM 807 O O . LEU A 1 98 ? -2.604 10.066 8.156 1.00 78.12 98 LEU A O 1
ATOM 811 N N . GLN A 1 99 ? -3.906 11.079 9.670 1.00 77.25 99 GLN A N 1
ATOM 812 C CA . GLN A 1 99 ? -2.890 11.174 10.710 1.00 77.25 99 GLN A CA 1
ATOM 813 C C . GLN A 1 99 ? -2.837 9.855 11.475 1.00 77.25 99 GLN A C 1
ATOM 815 O O . GLN A 1 99 ? -3.598 9.631 12.416 1.00 77.25 99 GLN A O 1
ATOM 820 N N . PHE A 1 100 ? -1.922 8.975 11.086 1.00 74.56 100 PHE A N 1
ATOM 821 C CA . PHE A 1 100 ? -1.661 7.737 11.814 1.00 74.56 100 PHE A CA 1
ATOM 822 C C . PHE A 1 100 ? -0.882 7.993 13.115 1.00 74.56 100 PHE A C 1
ATOM 824 O O . PHE A 1 100 ? 0.049 8.800 13.106 1.00 74.56 100 PHE A O 1
ATOM 831 N N . PRO A 1 101 ? -1.215 7.314 14.231 1.00 78.12 101 PRO A N 1
ATOM 832 C CA . PRO A 1 101 ? -2.395 6.463 14.451 1.00 78.12 101 PRO A CA 1
ATOM 833 C C . PRO A 1 101 ? -3.643 7.260 14.888 1.00 78.12 101 PRO A C 1
ATOM 835 O O . PRO A 1 101 ? -4.722 6.698 15.027 1.00 78.12 101 PRO A O 1
ATOM 838 N N . LYS A 1 102 ? -3.512 8.570 15.128 1.00 82.38 102 LYS A N 1
ATOM 839 C CA . LYS A 1 102 ? -4.520 9.446 15.751 1.00 82.38 102 LYS A CA 1
ATOM 840 C C . LYS A 1 102 ? -5.926 9.353 15.146 1.00 82.38 102 LYS A C 1
ATOM 842 O O . LYS A 1 102 ? -6.884 9.198 15.902 1.00 82.38 102 LYS A O 1
ATOM 847 N N . ASP A 1 103 ? -6.066 9.466 13.827 1.00 83.12 103 ASP A N 1
ATOM 848 C CA . ASP A 1 103 ? -7.379 9.436 13.166 1.00 83.12 103 ASP A CA 1
ATOM 849 C C . ASP A 1 103 ? -8.026 8.048 13.267 1.00 83.12 103 ASP A C 1
ATOM 851 O O . ASP A 1 103 ? -9.232 7.937 13.479 1.00 83.12 103 ASP A O 1
ATOM 855 N N . TYR A 1 104 ? -7.214 6.991 13.240 1.00 83.94 104 TYR A N 1
ATOM 856 C CA . TYR A 1 104 ? -7.680 5.621 13.435 1.00 83.94 104 TYR A CA 1
ATOM 857 C C . TYR A 1 104 ? -8.074 5.367 14.887 1.00 83.94 104 TYR A C 1
ATOM 859 O O . TYR A 1 104 ? -9.145 4.834 15.127 1.00 83.94 104 TYR A O 1
ATOM 867 N N . CYS A 1 105 ? -7.283 5.814 15.864 1.00 80.44 105 CYS A N 1
ATOM 868 C CA . CYS A 1 105 ? -7.617 5.703 17.289 1.00 80.44 105 CYS A CA 1
ATOM 869 C C . CYS A 1 105 ? -8.870 6.493 17.680 1.00 80.44 105 CYS A C 1
ATOM 871 O O . CYS A 1 105 ? -9.488 6.204 18.702 1.00 80.44 105 CYS A O 1
ATOM 873 N N . ARG A 1 106 ? -9.230 7.521 16.904 1.00 79.75 106 ARG A N 1
ATOM 874 C CA . ARG A 1 106 ? -10.495 8.241 17.073 1.00 79.75 106 ARG A CA 1
ATOM 875 C C . ARG A 1 106 ? -11.673 7.436 16.525 1.00 79.75 106 ARG A C 1
ATOM 877 O O . ARG A 1 106 ? -12.742 7.461 17.128 1.00 79.75 106 ARG A O 1
ATOM 884 N N . ALA A 1 107 ? -11.489 6.785 15.381 1.00 79.81 107 ALA A N 1
ATOM 885 C CA . ALA A 1 107 ? -12.544 6.064 14.677 1.00 79.81 107 ALA A CA 1
ATOM 886 C C . ALA A 1 107 ? -12.773 4.639 15.206 1.00 79.81 107 ALA A C 1
ATOM 888 O O . ALA A 1 107 ? -13.906 4.169 15.233 1.00 79.81 107 ALA A O 1
ATOM 889 N N . ILE A 1 108 ? -11.708 3.968 15.639 1.00 80.50 108 ILE A N 1
ATOM 890 C CA . ILE A 1 108 ? -11.687 2.574 16.072 1.00 80.50 108 ILE A CA 1
ATOM 891 C C . ILE A 1 108 ? -11.351 2.552 17.562 1.00 80.50 108 ILE A C 1
ATOM 893 O O . ILE A 1 108 ? -10.285 3.012 17.986 1.00 80.50 108 ILE A O 1
ATOM 897 N N . LYS A 1 109 ? -12.281 2.039 18.369 1.00 67.19 109 LYS A N 1
ATOM 898 C CA . LYS A 1 109 ? -12.060 1.871 19.806 1.00 67.19 109 LYS A CA 1
ATOM 899 C C . LYS A 1 109 ? -11.055 0.734 20.031 1.00 67.19 109 LYS A C 1
ATOM 901 O O . LYS A 1 109 ? -10.875 -0.131 19.190 1.00 67.19 109 LYS A O 1
ATOM 906 N N . ASN A 1 110 ? -10.334 0.791 21.148 1.00 72.94 110 ASN A N 1
ATOM 907 C CA . ASN A 1 110 ? -9.487 -0.310 21.628 1.00 72.94 110 ASN A CA 1
ATOM 908 C C . ASN A 1 110 ? -8.248 -0.696 20.798 1.00 72.94 110 ASN A C 1
ATOM 910 O O . ASN A 1 110 ? -7.638 -1.730 21.058 1.00 72.94 110 ASN A O 1
ATOM 914 N N . ILE A 1 111 ? -7.764 0.180 19.913 1.00 77.50 111 ILE A N 1
ATOM 915 C CA . ILE A 1 111 ? -6.386 0.074 19.404 1.00 77.50 111 ILE A CA 1
ATOM 916 C C . ILE A 1 111 ? -5.411 0.069 20.594 1.00 77.50 111 ILE A C 1
ATOM 918 O O . ILE A 1 111 ? -5.435 1.013 21.395 1.00 77.50 111 ILE A O 1
ATOM 922 N N . SER A 1 112 ? -4.568 -0.962 20.725 1.00 70.88 112 SER A N 1
ATOM 923 C CA . SER A 1 112 ? -3.660 -1.125 21.874 1.00 70.88 112 SER A CA 1
ATOM 924 C C . SER A 1 112 ? -2.622 -0.000 21.958 1.00 70.88 112 SER A C 1
ATOM 926 O O . SER A 1 112 ? -2.330 0.659 20.964 1.00 70.88 112 SER A O 1
ATOM 928 N N . ILE A 1 113 ? -2.067 0.254 23.148 1.00 70.38 113 ILE A N 1
ATOM 929 C CA . ILE A 1 113 ? -1.055 1.311 23.336 1.00 70.38 113 ILE A CA 1
ATOM 930 C C . ILE A 1 113 ? 0.208 1.010 22.519 1.00 70.38 113 ILE A C 1
ATOM 932 O O . ILE A 1 113 ? 0.715 1.912 21.863 1.00 70.38 113 ILE A O 1
ATOM 936 N N . ASP A 1 114 ? 0.647 -0.249 22.476 1.00 71.94 114 ASP A N 1
ATOM 937 C CA . ASP A 1 114 ? 1.848 -0.656 21.732 1.00 71.94 114 ASP A CA 1
ATOM 938 C C . ASP A 1 114 ? 1.707 -0.441 20.220 1.00 71.94 114 ASP A C 1
ATOM 940 O O . ASP A 1 114 ? 2.675 -0.111 19.541 1.00 71.94 114 ASP A O 1
ATOM 944 N N . GLU A 1 115 ? 0.488 -0.579 19.691 1.00 73.62 115 GLU A N 1
ATOM 945 C CA . GLU A 1 115 ? 0.173 -0.292 18.291 1.00 73.62 115 GLU A CA 1
ATOM 946 C C . GLU A 1 115 ? 0.227 1.216 17.999 1.00 73.62 115 GLU A C 1
ATOM 948 O O . GLU A 1 115 ? 0.536 1.630 16.887 1.00 73.62 115 GLU A O 1
ATOM 953 N N . ARG A 1 116 ? -0.060 2.061 19.000 1.00 70.88 116 ARG A N 1
ATOM 954 C CA . ARG A 1 116 ? -0.044 3.527 18.861 1.00 70.88 116 ARG A CA 1
ATOM 955 C C . ARG A 1 116 ? 1.369 4.103 18.792 1.00 70.88 116 ARG A C 1
ATOM 957 O O . ARG A 1 116 ? 1.506 5.286 18.475 1.00 70.88 116 ARG A O 1
ATOM 964 N N . GLU A 1 117 ? 2.397 3.309 19.083 1.00 70.69 117 GLU A N 1
ATOM 965 C CA . GLU A 1 117 ? 3.779 3.756 18.976 1.00 70.69 117 GLU A CA 1
ATOM 966 C C . GLU A 1 117 ? 4.175 3.950 17.502 1.00 70.69 117 GLU A C 1
ATOM 968 O O . GLU A 1 117 ? 4.040 3.032 16.683 1.00 70.69 117 GLU A O 1
ATOM 973 N N . PRO A 1 118 ? 4.689 5.136 17.127 1.00 57.66 118 PRO A N 1
ATOM 974 C CA . PRO A 1 118 ? 5.197 5.364 15.785 1.00 57.66 118 PRO A CA 1
ATOM 975 C C . PRO A 1 118 ? 6.300 4.345 15.486 1.00 57.66 118 PRO A C 1
ATOM 977 O O . PRO A 1 118 ? 7.286 4.264 16.216 1.00 57.66 118 PRO A O 1
ATOM 980 N N . ASN A 1 119 ? 6.162 3.612 14.379 1.00 66.69 119 ASN A N 1
ATOM 981 C CA . ASN A 1 119 ? 7.073 2.553 13.911 1.00 66.69 119 ASN A CA 1
ATOM 982 C C . ASN A 1 119 ? 6.887 1.154 14.524 1.00 66.69 119 ASN A C 1
ATOM 984 O O . ASN A 1 119 ? 7.658 0.267 14.158 1.00 66.69 119 ASN A O 1
ATOM 988 N N . ASN A 1 120 ? 5.876 0.921 15.365 1.00 67.88 120 ASN A N 1
ATOM 989 C CA . ASN A 1 120 ? 5.557 -0.421 15.858 1.00 67.88 120 ASN A CA 1
ATOM 990 C C . ASN A 1 120 ? 4.259 -0.974 15.234 1.00 67.88 120 ASN A C 1
ATOM 992 O O . ASN A 1 120 ? 3.421 -0.217 14.737 1.00 67.88 120 ASN A O 1
ATOM 996 N N . GLY A 1 121 ? 4.115 -2.300 15.220 1.00 77.06 121 GLY A N 1
ATOM 997 C CA . GLY A 1 121 ? 2.922 -2.987 14.715 1.00 77.06 121 GLY A CA 1
ATOM 998 C C . GLY A 1 121 ? 2.544 -2.681 13.253 1.00 77.06 121 GLY A C 1
ATOM 999 O O . GLY A 1 121 ? 3.369 -2.322 12.406 1.00 77.06 121 GLY A O 1
ATOM 1000 N N . LEU A 1 122 ? 1.255 -2.826 12.953 1.00 81.06 122 LEU A N 1
ATOM 1001 C CA . LEU A 1 122 ? 0.596 -2.547 11.680 1.00 81.06 122 LEU A CA 1
ATOM 1002 C C . LEU A 1 122 ? 0.700 -1.069 11.289 1.00 81.06 122 LEU A C 1
ATOM 1004 O O . LEU A 1 122 ? 0.930 -0.779 10.116 1.00 81.06 122 LEU A O 1
ATOM 1008 N N . PHE A 1 123 ? 0.601 -0.121 12.231 1.00 82.81 123 PHE A N 1
ATOM 1009 C CA . PHE A 1 123 ? 0.768 1.304 11.902 1.00 82.81 123 PHE A CA 1
ATOM 1010 C C . PHE A 1 123 ? 2.197 1.651 11.491 1.00 82.81 123 PHE A C 1
ATOM 1012 O O . PHE A 1 123 ? 2.393 2.417 10.543 1.00 82.81 123 PHE A O 1
ATOM 1019 N N . GLY A 1 124 ? 3.196 1.047 12.138 1.00 82.44 124 GLY A N 1
ATOM 1020 C CA . GLY A 1 124 ? 4.585 1.124 11.701 1.00 82.44 124 GLY A CA 1
ATOM 1021 C C . GLY A 1 124 ? 4.778 0.569 10.290 1.00 82.44 124 GLY A C 1
ATOM 1022 O O . GLY A 1 124 ? 5.424 1.218 9.463 1.00 82.44 124 GLY A O 1
ATOM 1023 N N . LYS A 1 125 ? 4.162 -0.580 9.974 1.00 85.94 125 LYS A N 1
ATOM 1024 C CA . LYS A 1 125 ? 4.197 -1.164 8.621 1.00 85.94 125 LYS A CA 1
ATOM 1025 C C . LYS A 1 125 ? 3.535 -0.243 7.586 1.00 85.94 125 LYS A C 1
ATOM 1027 O O . LYS A 1 125 ? 4.159 0.048 6.568 1.00 85.94 125 LYS A O 1
ATOM 1032 N N . ILE A 1 126 ? 2.353 0.312 7.870 1.00 86.75 126 ILE A N 1
ATOM 1033 C CA . ILE A 1 126 ? 1.676 1.291 6.991 1.00 86.75 126 ILE A CA 1
ATOM 1034 C C . ILE A 1 126 ? 2.564 2.518 6.748 1.00 86.75 126 ILE A C 1
ATOM 1036 O O . ILE A 1 126 ? 2.684 2.980 5.613 1.00 86.75 126 ILE A O 1
ATOM 1040 N N . TYR A 1 127 ? 3.232 3.032 7.784 1.00 86.12 127 TYR A N 1
ATOM 1041 C CA . TYR A 1 127 ? 4.143 4.167 7.643 1.00 86.12 127 TYR A CA 1
ATOM 1042 C C . TYR A 1 127 ? 5.351 3.844 6.749 1.00 86.12 127 TYR A C 1
ATOM 1044 O O . TYR A 1 127 ? 5.688 4.631 5.862 1.00 86.12 127 TYR A O 1
ATOM 1052 N N . LYS A 1 128 ? 5.976 2.670 6.914 1.00 87.81 128 LYS A N 1
ATOM 1053 C CA . LYS A 1 128 ? 7.067 2.217 6.031 1.00 87.81 128 LYS A CA 1
ATOM 1054 C C . LYS A 1 128 ? 6.601 2.087 4.576 1.00 87.81 128 LYS A C 1
ATOM 1056 O O . LYS A 1 128 ? 7.299 2.551 3.674 1.00 87.81 128 LYS A O 1
ATOM 1061 N N . ILE A 1 129 ? 5.410 1.529 4.352 1.00 90.88 129 ILE A N 1
ATOM 1062 C CA . ILE A 1 129 ? 4.797 1.424 3.021 1.00 90.88 129 ILE A CA 1
ATOM 1063 C C . ILE A 1 129 ? 4.542 2.812 2.425 1.00 90.88 129 ILE A C 1
ATOM 1065 O O . ILE A 1 129 ? 4.887 3.048 1.270 1.00 90.88 129 ILE A O 1
ATOM 1069 N N . LYS A 1 130 ? 4.018 3.763 3.211 1.00 89.81 130 LYS A N 1
ATOM 1070 C CA . LYS A 1 130 ? 3.836 5.159 2.780 1.00 89.81 130 LYS A CA 1
ATOM 1071 C C . LYS A 1 130 ? 5.141 5.755 2.257 1.00 89.81 130 LYS A C 1
ATOM 1073 O O . LYS A 1 130 ? 5.166 6.295 1.156 1.00 89.81 130 LYS A O 1
ATOM 1078 N N . LEU A 1 131 ? 6.223 5.621 3.028 1.00 90.12 131 LEU A N 1
ATOM 1079 C CA . LEU A 1 131 ? 7.539 6.121 2.629 1.00 90.12 131 LEU A CA 1
ATOM 1080 C C . LEU A 1 131 ? 8.031 5.457 1.341 1.00 90.12 131 LEU A C 1
ATOM 1082 O O . LEU A 1 131 ? 8.585 6.141 0.484 1.00 90.12 131 LEU A O 1
ATOM 1086 N N . PHE A 1 132 ? 7.820 4.148 1.183 1.00 92.88 132 PHE A N 1
ATOM 1087 C CA . PHE A 1 132 ? 8.153 3.449 -0.056 1.00 92.88 132 PHE A CA 1
ATOM 1088 C C . PHE A 1 132 ? 7.352 4.004 -1.245 1.00 92.88 132 PHE A C 1
ATOM 1090 O O . PHE A 1 132 ? 7.955 4.403 -2.241 1.00 92.88 132 PHE A O 1
ATOM 1097 N N . LEU A 1 133 ? 6.027 4.133 -1.137 1.00 92.94 133 LEU A N 1
ATOM 1098 C CA . LEU A 1 133 ? 5.190 4.689 -2.208 1.00 92.94 133 LEU A CA 1
ATOM 1099 C C . LEU A 1 133 ? 5.587 6.129 -2.570 1.00 92.94 133 LEU A C 1
ATOM 1101 O O . LEU A 1 133 ? 5.651 6.463 -3.751 1.00 92.94 133 LEU A O 1
ATOM 1105 N N . ASP A 1 134 ? 5.950 6.958 -1.587 1.00 91.88 134 ASP A N 1
ATOM 1106 C CA . ASP A 1 134 ? 6.467 8.311 -1.835 1.00 91.88 134 ASP A CA 1
ATOM 1107 C C . ASP A 1 134 ? 7.763 8.292 -2.660 1.00 91.88 134 ASP A C 1
ATOM 1109 O O . ASP A 1 134 ? 7.961 9.143 -3.529 1.00 91.88 134 ASP A O 1
ATOM 1113 N N . THR A 1 135 ? 8.648 7.312 -2.441 1.00 93.31 135 THR A N 1
ATOM 1114 C CA . THR A 1 135 ? 9.855 7.180 -3.275 1.00 93.31 135 THR A CA 1
ATOM 1115 C C . THR A 1 135 ? 9.541 6.786 -4.717 1.00 93.31 135 THR A C 1
ATOM 1117 O O . THR A 1 135 ? 10.198 7.310 -5.618 1.00 93.31 135 THR A O 1
ATOM 1120 N N . ILE A 1 136 ? 8.527 5.937 -4.935 1.00 93.81 136 ILE A N 1
ATOM 1121 C CA . ILE A 1 136 ? 8.059 5.542 -6.273 1.00 93.81 136 ILE A CA 1
ATOM 1122 C C . ILE A 1 136 ? 7.520 6.770 -7.014 1.00 93.81 136 ILE A C 1
ATOM 1124 O O . ILE A 1 136 ? 8.002 7.091 -8.094 1.00 93.81 136 ILE A O 1
ATOM 1128 N N . ILE A 1 137 ? 6.611 7.528 -6.388 1.00 92.19 137 ILE A N 1
ATOM 1129 C CA . ILE A 1 137 ? 5.997 8.741 -6.967 1.00 92.19 137 ILE A CA 1
ATOM 1130 C C . ILE A 1 137 ? 7.053 9.786 -7.375 1.00 92.19 137 ILE A C 1
ATOM 1132 O O . ILE A 1 137 ? 6.860 10.542 -8.326 1.00 92.19 137 ILE A O 1
ATOM 1136 N N . HIS A 1 138 ? 8.177 9.846 -6.658 1.00 91.75 138 HIS A N 1
ATOM 1137 C CA . HIS A 1 138 ? 9.262 10.796 -6.909 1.00 91.75 138 HIS A CA 1
ATOM 1138 C C . HIS A 1 138 ? 10.431 10.230 -7.731 1.00 91.75 138 HIS A C 1
ATOM 1140 O O . HIS A 1 138 ? 11.482 10.875 -7.780 1.00 91.75 138 HIS A O 1
ATOM 1146 N N . TYR A 1 139 ? 10.272 9.068 -8.375 1.00 88.44 139 TYR A N 1
ATOM 1147 C CA . TYR A 1 139 ? 11.288 8.442 -9.235 1.00 88.44 139 TYR A CA 1
ATOM 1148 C C . TYR A 1 139 ? 12.622 8.157 -8.524 1.00 88.44 139 TYR A C 1
ATOM 1150 O O . TYR A 1 139 ? 13.700 8.227 -9.119 1.00 88.44 139 TYR A O 1
ATOM 1158 N N . ARG A 1 140 ? 12.584 7.863 -7.219 1.00 88.62 140 ARG A N 1
ATOM 1159 C CA . ARG A 1 140 ? 13.785 7.642 -6.395 1.00 88.62 140 ARG A CA 1
ATOM 1160 C C . ARG A 1 140 ? 14.092 6.152 -6.244 1.00 88.62 140 ARG A C 1
ATOM 1162 O O . ARG A 1 140 ? 14.126 5.652 -5.123 1.00 88.62 140 ARG A O 1
ATOM 1169 N N . TRP A 1 141 ? 14.358 5.457 -7.350 1.00 85.69 141 TRP A N 1
ATOM 1170 C CA . TRP A 1 141 ? 14.473 3.987 -7.402 1.00 85.69 141 TRP A CA 1
ATOM 1171 C C . TRP A 1 141 ? 15.463 3.380 -6.405 1.00 85.69 141 TRP A C 1
ATOM 1173 O O . TRP A 1 141 ? 15.102 2.479 -5.653 1.00 85.69 141 TRP A O 1
ATOM 1183 N N . SER A 1 142 ? 16.673 3.929 -6.303 1.00 86.75 142 SER A N 1
ATOM 1184 C CA . SER A 1 142 ? 17.669 3.473 -5.322 1.00 86.75 142 SER A CA 1
ATOM 1185 C C . SER A 1 142 ? 17.191 3.636 -3.873 1.00 86.75 142 SER A C 1
ATOM 1187 O O . SER A 1 142 ? 17.488 2.813 -3.006 1.00 86.75 142 SER A O 1
ATOM 1189 N N . SER A 1 143 ? 16.397 4.678 -3.604 1.00 90.00 143 SER A N 1
ATOM 11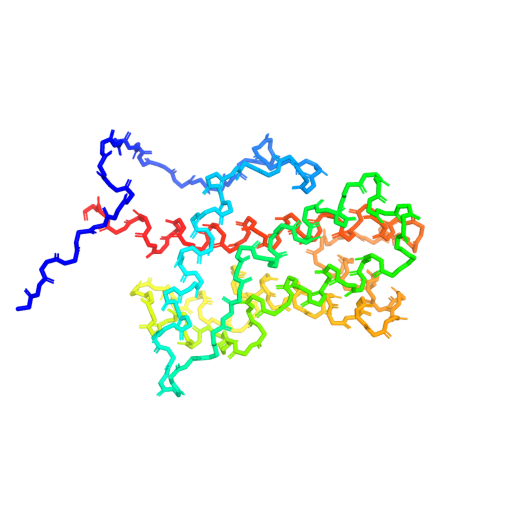90 C CA . SER A 1 143 ? 15.753 4.869 -2.302 1.00 90.00 143 SER A CA 1
ATOM 1191 C C . SER A 1 143 ? 14.606 3.883 -2.099 1.00 90.00 143 SER A C 1
ATOM 1193 O O . SER A 1 143 ? 14.475 3.362 -0.997 1.00 90.00 143 SER A O 1
ATOM 1195 N N . SER A 1 144 ? 13.816 3.590 -3.136 1.00 89.25 144 SER A N 1
ATOM 1196 C CA . SER A 1 144 ? 12.755 2.576 -3.092 1.00 89.25 144 SER A CA 1
ATOM 1197 C C . SER A 1 144 ? 13.320 1.205 -2.744 1.00 89.25 144 SER A C 1
ATOM 1199 O O . SER A 1 144 ? 12.844 0.581 -1.800 1.00 89.25 144 SER A O 1
ATOM 1201 N N . ILE A 1 145 ? 14.397 0.779 -3.412 1.00 90.44 145 ILE A N 1
ATOM 1202 C CA . ILE A 1 145 ? 15.078 -0.484 -3.101 1.00 90.44 145 ILE A CA 1
ATOM 1203 C C . ILE A 1 145 ? 15.574 -0.488 -1.660 1.00 90.44 145 ILE A C 1
ATOM 1205 O O . ILE A 1 145 ? 15.242 -1.402 -0.913 1.00 90.44 145 ILE A O 1
ATOM 1209 N N . LYS A 1 146 ? 16.272 0.565 -1.214 1.00 89.88 146 LYS A N 1
ATOM 1210 C CA . LYS A 1 146 ? 16.701 0.670 0.189 1.00 89.88 146 LYS A CA 1
ATOM 1211 C C . LYS A 1 146 ? 15.523 0.526 1.165 1.00 89.88 146 LYS A C 1
ATOM 1213 O O . LYS A 1 146 ? 15.640 -0.177 2.163 1.00 89.88 146 LYS A O 1
ATOM 1218 N N . LYS A 1 147 ? 14.380 1.155 0.871 1.00 90.12 147 LYS A N 1
ATOM 1219 C CA . LYS A 1 147 ? 13.164 1.045 1.690 1.00 90.12 147 LYS A CA 1
ATOM 1220 C C . LYS A 1 147 ? 12.542 -0.345 1.669 1.00 90.12 147 LYS A C 1
ATOM 1222 O O . LYS A 1 147 ? 12.062 -0.777 2.711 1.00 90.12 147 LYS A O 1
ATOM 1227 N N . ALA A 1 148 ? 12.584 -1.052 0.545 1.00 87.31 148 ALA A N 1
ATOM 1228 C CA . ALA A 1 148 ? 12.161 -2.446 0.484 1.00 87.31 148 ALA A CA 1
ATOM 1229 C C . ALA A 1 148 ? 13.065 -3.346 1.336 1.00 87.31 148 ALA A C 1
ATOM 1231 O O . ALA A 1 148 ? 12.554 -4.102 2.155 1.00 87.31 148 ALA A O 1
ATOM 1232 N N . ARG A 1 149 ? 14.393 -3.200 1.234 1.00 86.31 149 ARG A N 1
ATOM 1233 C CA . ARG A 1 149 ? 15.349 -3.958 2.063 1.00 86.31 149 ARG A CA 1
ATOM 1234 C C . ARG A 1 149 ? 15.110 -3.740 3.558 1.00 86.31 149 ARG A C 1
ATOM 1236 O O . ARG A 1 149 ? 15.048 -4.694 4.318 1.00 86.31 149 ARG A O 1
ATOM 1243 N N . GLU A 1 150 ? 14.882 -2.490 3.969 1.00 87.06 150 GLU A N 1
ATOM 1244 C CA . GLU A 1 150 ? 14.526 -2.138 5.356 1.00 87.06 150 GLU A CA 1
ATOM 1245 C C . GLU A 1 150 ? 13.166 -2.716 5.806 1.00 87.06 150 GLU A C 1
ATOM 1247 O O . GLU A 1 150 ? 12.933 -2.892 7.003 1.00 87.06 150 GLU A O 1
ATOM 1252 N N . MET A 1 151 ? 12.228 -2.935 4.879 1.00 86.56 151 MET A N 1
ATOM 1253 C CA . MET A 1 151 ? 10.872 -3.404 5.184 1.00 86.56 151 MET A CA 1
ATOM 1254 C C . MET A 1 151 ? 10.786 -4.926 5.278 1.00 86.56 151 MET A C 1
ATOM 1256 O O . MET A 1 151 ? 10.086 -5.429 6.153 1.00 86.56 151 MET A O 1
ATOM 1260 N N . TYR A 1 152 ? 11.485 -5.622 4.385 1.00 84.31 152 TYR A N 1
ATOM 1261 C CA . TYR A 1 152 ? 11.467 -7.079 4.259 1.00 84.31 152 TYR A CA 1
ATOM 1262 C C . TYR A 1 152 ? 12.685 -7.762 4.885 1.00 84.31 152 TYR A C 1
ATOM 1264 O O . TYR A 1 152 ? 12.751 -8.985 4.883 1.00 84.31 152 TYR A O 1
ATOM 1272 N N . GLU A 1 153 ? 13.639 -6.984 5.406 1.00 84.88 153 GLU A N 1
ATOM 1273 C CA . GLU A 1 153 ? 14.902 -7.482 5.971 1.00 84.88 153 GLU A CA 1
ATOM 1274 C C . GLU A 1 153 ? 15.701 -8.340 4.972 1.00 84.88 153 GLU A C 1
ATOM 1276 O O . GLU A 1 153 ? 16.418 -9.267 5.343 1.00 84.88 153 GLU A O 1
ATOM 1281 N N . ASP A 1 154 ? 15.591 -8.004 3.684 1.00 82.56 154 ASP A N 1
ATOM 1282 C CA . ASP A 1 154 ? 16.202 -8.738 2.580 1.00 82.56 154 ASP A CA 1
ATOM 1283 C C . ASP A 1 154 ? 17.180 -7.844 1.812 1.00 82.56 154 ASP A C 1
ATOM 1285 O O . ASP A 1 154 ? 16.782 -6.999 1.013 1.00 82.56 154 ASP A O 1
ATOM 1289 N N . GLU A 1 155 ? 18.480 -8.031 2.044 1.00 84.25 155 GLU A N 1
ATOM 1290 C CA . GLU A 1 155 ? 19.545 -7.289 1.354 1.00 84.25 155 GLU A CA 1
ATOM 1291 C C . GLU A 1 155 ? 19.749 -7.724 -0.109 1.00 84.25 155 GLU A C 1
ATOM 1293 O O . GLU A 1 155 ? 20.481 -7.057 -0.847 1.00 84.25 155 GLU A O 1
ATOM 1298 N N . SER A 1 156 ? 19.117 -8.819 -0.547 1.00 84.06 156 SER A N 1
ATOM 1299 C CA . SER A 1 156 ? 19.285 -9.363 -1.898 1.00 84.06 156 SER A CA 1
ATOM 1300 C C . SER A 1 156 ? 18.507 -8.602 -2.971 1.00 84.06 156 SER A C 1
ATOM 1302 O O . SER A 1 156 ? 18.817 -8.747 -4.150 1.00 84.06 156 SER A O 1
ATOM 1304 N N . PHE A 1 157 ? 17.551 -7.751 -2.587 1.00 85.50 157 PHE A N 1
ATOM 1305 C CA . PHE A 1 157 ? 16.770 -6.973 -3.543 1.00 85.50 157 PHE A CA 1
ATOM 1306 C C . PHE A 1 157 ? 17.622 -6.019 -4.370 1.00 85.50 157 PHE A C 1
ATOM 1308 O O . PHE A 1 157 ? 18.328 -5.158 -3.834 1.00 85.50 157 PHE A O 1
ATOM 1315 N N . GLU A 1 158 ? 17.486 -6.107 -5.687 1.00 86.62 158 GLU A N 1
ATOM 1316 C CA . GLU A 1 158 ? 18.155 -5.252 -6.657 1.00 86.62 158 GLU A CA 1
ATOM 1317 C C . GLU A 1 158 ? 17.145 -4.382 -7.423 1.00 86.62 158 GLU A C 1
ATOM 1319 O O . GLU A 1 158 ? 15.942 -4.632 -7.430 1.00 86.62 158 GLU A O 1
ATOM 1324 N N . GLU A 1 159 ? 17.627 -3.347 -8.123 1.00 84.00 159 GLU A N 1
ATOM 1325 C CA . GLU A 1 159 ? 16.760 -2.472 -8.935 1.00 84.00 159 GLU A CA 1
ATOM 1326 C C . GLU A 1 159 ? 15.979 -3.235 -10.014 1.00 84.00 159 GLU A C 1
ATOM 1328 O O . GLU A 1 159 ? 14.864 -2.846 -10.354 1.00 84.00 159 GLU A O 1
ATOM 1333 N N . LYS A 1 160 ? 16.526 -4.346 -10.523 1.00 85.50 160 LYS A N 1
ATOM 1334 C CA . LYS A 1 160 ? 15.849 -5.207 -11.506 1.00 85.50 160 LYS A CA 1
ATOM 1335 C C . LYS A 1 160 ? 14.578 -5.868 -10.951 1.00 85.50 160 LYS A C 1
ATOM 1337 O O . LYS A 1 160 ? 13.708 -6.241 -11.731 1.00 85.50 160 LYS A O 1
ATOM 1342 N N . ASP A 1 161 ? 14.464 -5.982 -9.628 1.00 87.25 161 ASP A N 1
ATOM 1343 C CA . ASP A 1 161 ? 13.351 -6.640 -8.942 1.00 87.25 161 ASP A CA 1
ATOM 1344 C C . ASP A 1 161 ? 12.223 -5.651 -8.601 1.00 87.25 161 ASP A C 1
ATOM 1346 O O . ASP A 1 161 ? 11.213 -6.038 -8.012 1.00 87.25 161 ASP A O 1
ATOM 1350 N N . ILE A 1 162 ? 12.368 -4.368 -8.970 1.00 87.25 162 ILE A N 1
ATOM 1351 C CA . ILE A 1 162 ? 11.474 -3.286 -8.537 1.00 87.25 162 ILE A CA 1
ATOM 1352 C C . ILE A 1 162 ? 10.000 -3.547 -8.855 1.00 87.25 162 ILE A C 1
ATOM 1354 O O . ILE A 1 162 ? 9.148 -3.169 -8.060 1.00 87.25 162 ILE A O 1
ATOM 1358 N N . ASP A 1 163 ? 9.686 -4.206 -9.969 1.00 88.88 163 ASP A N 1
ATOM 1359 C CA . ASP A 1 163 ? 8.301 -4.503 -10.349 1.00 88.88 163 ASP A CA 1
ATOM 1360 C C . ASP A 1 163 ? 7.665 -5.530 -9.406 1.00 88.88 163 ASP A C 1
ATOM 1362 O O . ASP A 1 163 ? 6.545 -5.324 -8.935 1.00 88.88 163 ASP A O 1
ATOM 1366 N N . LEU A 1 164 ? 8.403 -6.594 -9.078 1.00 89.00 164 LEU A N 1
ATOM 1367 C CA . LEU A 1 164 ? 7.970 -7.627 -8.137 1.00 89.00 164 LEU A CA 1
ATOM 1368 C C . LEU A 1 164 ? 7.838 -7.056 -6.721 1.00 89.00 164 LEU A C 1
ATOM 1370 O O . LEU A 1 164 ? 6.844 -7.297 -6.034 1.00 89.00 164 LEU A O 1
ATOM 1374 N N . ILE A 1 165 ? 8.834 -6.273 -6.298 1.00 90.94 165 ILE A N 1
ATOM 1375 C CA . ILE A 1 165 ? 8.844 -5.604 -4.995 1.00 90.94 165 ILE A CA 1
ATOM 1376 C C . ILE A 1 165 ? 7.659 -4.646 -4.895 1.00 90.94 165 ILE A C 1
ATOM 1378 O O . ILE A 1 165 ? 6.940 -4.654 -3.901 1.00 90.94 165 ILE A O 1
ATOM 1382 N N . TYR A 1 166 ? 7.433 -3.829 -5.925 1.00 93.00 166 TYR A N 1
ATOM 1383 C CA . TYR A 1 166 ? 6.346 -2.859 -5.946 1.00 93.00 166 TYR A CA 1
ATOM 1384 C C . TYR A 1 166 ? 4.980 -3.536 -5.809 1.00 93.00 166 TYR A C 1
ATOM 1386 O O . TYR A 1 166 ? 4.161 -3.110 -4.992 1.00 93.00 166 TYR A O 1
ATOM 1394 N N . GLU A 1 167 ? 4.746 -4.608 -6.566 1.00 93.12 167 GLU A N 1
ATOM 1395 C CA . GLU A 1 167 ? 3.503 -5.375 -6.488 1.00 93.12 167 GLU A CA 1
ATOM 1396 C C . GLU A 1 167 ? 3.313 -6.007 -5.103 1.00 93.12 167 GLU A C 1
ATOM 1398 O O . GLU A 1 167 ? 2.246 -5.854 -4.505 1.00 93.12 167 GLU A O 1
ATOM 1403 N N . SER A 1 168 ? 4.375 -6.588 -4.540 1.00 91.06 168 SER A N 1
ATOM 1404 C CA . SER A 1 168 ? 4.371 -7.154 -3.185 1.00 91.06 168 SER A CA 1
ATOM 1405 C C . SER A 1 168 ? 4.028 -6.104 -2.125 1.00 91.06 168 SER A C 1
ATOM 1407 O O . SER A 1 168 ? 3.159 -6.337 -1.288 1.00 91.06 168 SER A O 1
ATOM 1409 N N . VAL A 1 169 ? 4.627 -4.909 -2.206 1.00 92.44 169 VAL A N 1
ATOM 1410 C CA . VAL A 1 169 ? 4.346 -3.797 -1.282 1.00 92.44 169 VAL A CA 1
ATOM 1411 C C . VAL A 1 169 ? 2.893 -3.327 -1.394 1.00 92.44 169 VAL A C 1
ATOM 1413 O O . VAL A 1 169 ? 2.265 -3.000 -0.384 1.00 92.44 169 VAL A O 1
ATOM 1416 N N . CYS A 1 170 ? 2.331 -3.297 -2.604 1.00 93.81 170 CYS A N 1
ATOM 1417 C CA . CYS A 1 170 ? 0.936 -2.905 -2.808 1.00 93.81 170 CYS A CA 1
ATOM 1418 C C . CYS A 1 170 ? -0.039 -3.944 -2.244 1.00 93.81 170 CYS A C 1
ATOM 1420 O O . CYS A 1 170 ? -1.035 -3.568 -1.630 1.00 93.81 170 CYS A O 1
ATOM 1422 N N . ILE A 1 171 ? 0.254 -5.238 -2.394 1.00 92.38 171 ILE A N 1
ATOM 1423 C CA . ILE A 1 171 ? -0.522 -6.314 -1.763 1.00 92.38 171 ILE A CA 1
ATOM 1424 C C . ILE A 1 171 ? -0.422 -6.203 -0.237 1.00 92.38 171 ILE A C 1
ATOM 1426 O O . ILE A 1 171 ? -1.442 -6.210 0.459 1.00 92.38 171 ILE A O 1
ATOM 1430 N N . ASP A 1 172 ? 0.791 -6.009 0.282 1.00 90.75 172 ASP A N 1
ATOM 1431 C CA . ASP A 1 172 ? 1.048 -5.828 1.709 1.00 90.75 172 ASP A CA 1
ATOM 1432 C C . ASP A 1 172 ? 0.277 -4.651 2.298 1.00 90.75 172 ASP A C 1
ATOM 1434 O O . ASP A 1 172 ? -0.235 -4.762 3.411 1.00 90.75 17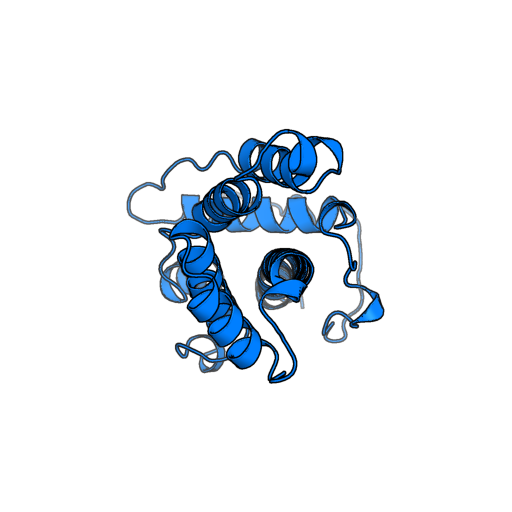2 ASP A O 1
ATOM 1438 N N . LEU A 1 173 ? 0.157 -3.536 1.575 1.00 91.75 173 LEU A N 1
ATOM 1439 C CA . LEU A 1 173 ? -0.640 -2.388 2.008 1.00 91.75 173 LEU A CA 1
ATOM 1440 C C . LEU A 1 173 ? -2.088 -2.794 2.286 1.00 91.75 173 LEU A C 1
ATOM 1442 O O . LEU A 1 173 ? -2.606 -2.539 3.376 1.00 91.75 173 LEU A O 1
ATOM 1446 N N . ILE A 1 174 ? -2.724 -3.429 1.298 1.00 91.75 174 ILE A N 1
ATOM 1447 C CA . ILE A 1 174 ? -4.131 -3.829 1.365 1.00 91.75 174 ILE A CA 1
ATOM 1448 C C . ILE A 1 174 ? -4.343 -4.802 2.523 1.00 91.75 174 ILE A C 1
ATOM 1450 O O . ILE A 1 174 ? -5.257 -4.619 3.325 1.00 91.75 174 ILE A O 1
ATOM 1454 N N . TYR A 1 175 ? -3.467 -5.795 2.666 1.00 90.19 175 TYR A N 1
ATOM 1455 C CA . TYR A 1 175 ? -3.589 -6.789 3.728 1.00 90.19 175 TYR A CA 1
ATOM 1456 C C . TYR A 1 175 ? -3.209 -6.266 5.113 1.00 90.19 175 TYR A C 1
ATOM 1458 O O . TYR A 1 175 ? -3.800 -6.700 6.099 1.00 90.19 175 TYR A O 1
ATOM 1466 N N . THR A 1 176 ? -2.288 -5.307 5.216 1.00 88.62 176 THR A N 1
ATOM 1467 C CA . THR A 1 176 ? -1.945 -4.667 6.496 1.00 88.62 176 THR A CA 1
ATOM 1468 C C . THR A 1 176 ? -3.125 -3.850 7.012 1.00 88.62 176 THR A C 1
ATOM 1470 O O . THR A 1 176 ? -3.498 -3.960 8.180 1.00 88.62 176 THR A O 1
ATOM 1473 N N . LEU A 1 177 ? -3.755 -3.066 6.137 1.00 88.19 177 LEU A N 1
ATOM 1474 C CA . LEU A 1 17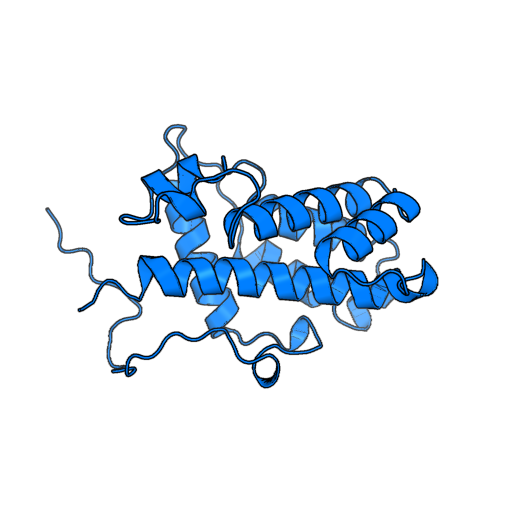7 ? -4.942 -2.294 6.488 1.00 88.19 177 LEU A CA 1
ATOM 1475 C C . LEU A 1 177 ? -6.153 -3.212 6.757 1.00 88.19 177 LEU A C 1
ATOM 1477 O O . LEU A 1 177 ? -6.855 -3.021 7.747 1.00 88.19 177 LEU A O 1
ATOM 1481 N N . TYR A 1 178 ? -6.353 -4.268 5.962 1.00 88.00 178 TYR A N 1
ATOM 1482 C CA . TYR A 1 178 ? -7.378 -5.284 6.234 1.00 88.00 178 TYR A CA 1
ATOM 1483 C C . TYR A 1 178 ? -7.161 -5.987 7.584 1.00 88.00 178 TYR A C 1
ATOM 1485 O O . TYR A 1 178 ? -8.103 -6.132 8.362 1.00 88.00 178 TYR A O 1
ATOM 1493 N N . GLY A 1 179 ? -5.923 -6.383 7.893 1.00 85.06 179 GLY A N 1
ATOM 1494 C CA . GLY A 1 179 ? -5.548 -6.986 9.173 1.00 85.06 179 GLY A CA 1
ATOM 1495 C C . GLY A 1 179 ? -5.816 -6.055 10.354 1.00 85.06 179 GLY A C 1
ATOM 1496 O O . GLY A 1 179 ? -6.286 -6.508 11.396 1.00 85.06 179 GLY A O 1
ATOM 1497 N N . LEU A 1 180 ? -5.616 -4.747 10.167 1.00 83.25 180 LEU A N 1
ATOM 1498 C CA . LEU A 1 180 ? -5.937 -3.733 11.168 1.00 83.25 180 LEU A CA 1
ATOM 1499 C C . LEU A 1 180 ? -7.438 -3.680 11.467 1.00 83.25 180 LEU A C 1
ATOM 1501 O O . LEU A 1 180 ? -7.832 -3.707 12.633 1.00 83.25 180 LEU A O 1
ATOM 1505 N N . PHE A 1 181 ? -8.280 -3.656 10.431 1.00 85.06 181 PHE A N 1
ATOM 1506 C CA . PHE A 1 181 ? -9.734 -3.679 10.613 1.00 85.06 181 PHE A CA 1
ATOM 1507 C C . PHE A 1 181 ? -10.213 -4.999 11.206 1.00 85.06 181 PHE A C 1
ATOM 1509 O O . PHE A 1 181 ? -11.085 -5.012 12.070 1.00 85.06 181 PHE A O 1
ATOM 1516 N N . LYS A 1 182 ? -9.593 -6.113 10.821 1.00 82.00 182 LYS A N 1
ATOM 1517 C CA . LYS A 1 182 ? -9.919 -7.412 11.399 1.00 82.00 182 LYS A CA 1
ATOM 1518 C C . LYS A 1 182 ? -9.616 -7.481 12.890 1.00 82.00 182 LYS A C 1
ATOM 1520 O O . LYS A 1 182 ? -10.491 -7.864 13.657 1.00 82.00 182 LYS A O 1
ATOM 1525 N N . LYS A 1 183 ? -8.429 -7.030 13.291 1.00 79.00 183 LYS A N 1
ATOM 1526 C CA . LYS A 1 183 ? -7.972 -7.051 14.684 1.00 79.00 183 LYS A CA 1
ATOM 1527 C C . LYS A 1 183 ? -8.774 -6.131 15.607 1.00 79.00 183 LYS A C 1
ATOM 1529 O O . LYS A 1 183 ? -8.958 -6.462 16.769 1.00 79.00 183 LYS A O 1
ATOM 1534 N N . TYR A 1 184 ? -9.211 -4.967 15.124 1.00 78.12 184 TYR A N 1
ATOM 1535 C CA . TYR A 1 184 ? -9.773 -3.931 16.005 1.00 78.12 184 TYR A CA 1
ATOM 1536 C C . TYR A 1 184 ? -11.227 -3.557 15.723 1.00 78.12 184 TYR A C 1
ATOM 1538 O O . TYR A 1 184 ? -11.825 -2.838 16.516 1.00 78.12 184 TYR A O 1
ATOM 1546 N N . VAL A 1 185 ? -11.804 -4.011 14.611 1.00 77.88 185 VAL A N 1
ATOM 1547 C CA . VAL A 1 185 ? -13.211 -3.744 14.283 1.00 77.88 185 VAL A CA 1
ATOM 1548 C C . VAL A 1 185 ? -14.036 -5.025 14.267 1.00 77.88 185 VAL A C 1
ATOM 1550 O O . VAL A 1 185 ? -15.148 -5.024 14.784 1.00 77.88 185 VAL A O 1
ATOM 1553 N N . PHE A 1 186 ? -13.498 -6.131 13.742 1.00 69.00 186 PHE A N 1
ATOM 1554 C CA . PHE A 1 186 ? -14.220 -7.411 13.734 1.00 69.00 186 PHE A CA 1
ATOM 1555 C C . PHE A 1 186 ? -14.110 -8.201 15.047 1.00 69.00 186 PHE A C 1
ATOM 1557 O O . PHE A 1 186 ? -15.030 -8.946 15.375 1.00 69.00 186 PHE A O 1
ATOM 1564 N N . ASP A 1 187 ? -13.033 -8.035 15.820 1.00 56.31 187 ASP A N 1
ATOM 1565 C CA . ASP A 1 187 ? -12.801 -8.810 17.052 1.00 56.31 187 ASP A CA 1
ATOM 1566 C C . ASP A 1 187 ? -13.531 -8.271 18.308 1.00 56.31 187 ASP A C 1
ATOM 1568 O O . ASP A 1 187 ? -13.393 -8.849 19.385 1.00 56.31 187 ASP A O 1
ATOM 1572 N N . GLU A 1 188 ? -14.357 -7.215 18.206 1.00 43.00 188 GLU A N 1
ATOM 1573 C CA . GLU A 1 188 ? -15.135 -6.676 19.347 1.00 43.00 188 GLU A CA 1
ATOM 1574 C C . GLU A 1 188 ? -16.486 -7.372 19.618 1.00 43.00 188 GLU A C 1
ATOM 1576 O O . GLU A 1 188 ? -17.148 -7.052 20.603 1.00 43.00 188 GLU A O 1
ATOM 1581 N N . THR A 1 189 ? -16.908 -8.362 18.825 1.00 38.25 189 THR A N 1
ATOM 1582 C CA . THR A 1 189 ? -18.102 -9.183 19.137 1.00 38.25 189 THR A CA 1
ATOM 1583 C C . THR A 1 189 ? -17.775 -10.424 19.977 1.00 38.25 189 THR A C 1
ATOM 1585 O O . THR A 1 189 ? -18.094 -11.551 19.591 1.00 38.25 189 THR A O 1
ATOM 1588 N N . LYS A 1 190 ? -17.154 -10.225 21.144 1.00 33.53 190 LYS A N 1
ATOM 1589 C CA . LYS A 1 190 ? -17.110 -11.228 22.220 1.00 33.53 190 LYS A CA 1
ATOM 1590 C C . LYS A 1 190 ? -17.608 -10.659 23.538 1.00 33.53 190 LYS A C 1
ATOM 1592 O O . LYS A 1 190 ? -17.076 -9.614 23.966 1.00 33.53 190 LYS A O 1
#

Secondary structure (DSSP, 8-state):
------TT-SS-----S-----GGGS-SSGGGS-HHHHHHHHHHHHHHHHT-TT------HHHHHHHHHHHHSHHHHHH-TTHHHHHHHHHHHTTTT--TTHHHHHHSTT--TGGGSTTSHHHHHHHHHHHHHHHHHTT-HHHHHHHHHHHHT-TT--GGGHHHHHHHHHHHHHHHHHHHHIIIIITT--

pLDDT: mean 78.67, std 17.27, range [30.58, 94.38]

Organism: NCBI:txid1974825

Radius of gyration: 17.07 Å; chains: 1; bounding box: 50×38×45 Å